Protein AF-A0A1V5WJA7-F1 (afdb_monomer)

Structure (mmCIF, N/CA/C/O backbone):
data_AF-A0A1V5WJA7-F1
#
_entry.id   AF-A0A1V5WJA7-F1
#
loop_
_atom_site.group_PDB
_atom_site.id
_atom_site.type_symbol
_atom_site.label_atom_id
_atom_site.label_alt_id
_atom_site.label_comp_id
_atom_site.label_asym_id
_atom_site.label_entity_id
_atom_site.label_seq_id
_atom_site.pdbx_PDB_ins_code
_atom_site.Cartn_x
_atom_site.Cartn_y
_atom_site.Cartn_z
_atom_site.occupancy
_atom_site.B_iso_or_equiv
_atom_site.auth_seq_id
_atom_site.auth_comp_id
_atom_site.auth_asym_id
_atom_site.auth_atom_id
_atom_site.pdbx_PDB_model_num
ATOM 1 N N . MET A 1 1 ? -12.201 0.712 -18.176 1.00 78.31 1 MET A N 1
ATOM 2 C CA . MET A 1 1 ? -11.752 2.079 -17.841 1.00 78.31 1 MET A CA 1
ATOM 3 C C . MET A 1 1 ? -10.758 1.943 -16.707 1.00 78.31 1 MET A C 1
ATOM 5 O O . MET A 1 1 ? -11.072 1.228 -15.761 1.00 78.31 1 MET A O 1
ATOM 9 N N . ASP A 1 2 ? -9.600 2.578 -16.836 1.00 84.00 2 ASP A N 1
ATOM 10 C CA . ASP A 1 2 ? -8.486 2.518 -15.880 1.00 84.00 2 ASP A CA 1
ATOM 11 C C . ASP A 1 2 ? -7.965 3.930 -15.552 1.00 84.00 2 ASP A C 1
ATOM 13 O O . ASP A 1 2 ? -8.491 4.937 -16.050 1.00 84.00 2 ASP A O 1
ATOM 17 N N . ILE A 1 3 ? -6.937 4.023 -14.703 1.00 86.38 3 ILE A N 1
ATOM 18 C CA . ILE A 1 3 ? -6.390 5.306 -14.235 1.00 86.38 3 ILE A CA 1
ATOM 19 C C . ILE A 1 3 ? -5.855 6.204 -15.365 1.00 86.38 3 ILE A C 1
ATOM 21 O O . ILE A 1 3 ? -5.825 7.427 -15.203 1.00 86.38 3 ILE A O 1
ATOM 25 N N . ARG A 1 4 ? -5.500 5.651 -16.535 1.00 86.81 4 ARG A N 1
ATOM 26 C CA . ARG A 1 4 ? -5.046 6.416 -17.715 1.00 86.81 4 ARG A CA 1
ATOM 27 C C . ARG A 1 4 ? -6.183 7.221 -18.340 1.00 86.81 4 ARG A C 1
ATOM 29 O O . ARG A 1 4 ? -5.943 8.175 -19.077 1.00 86.81 4 ARG A O 1
ATOM 36 N N . ASN A 1 5 ? -7.436 6.857 -18.060 1.00 87.12 5 ASN A N 1
ATOM 37 C CA . ASN A 1 5 ? -8.607 7.580 -18.548 1.00 87.12 5 ASN A CA 1
ATOM 38 C C . ASN A 1 5 ? -8.968 8.805 -17.688 1.00 87.12 5 ASN A C 1
ATOM 40 O O . ASN A 1 5 ? -9.808 9.609 -18.106 1.00 87.12 5 ASN A O 1
ATOM 44 N N . ILE A 1 6 ? -8.344 8.975 -16.518 1.00 88.12 6 ILE A N 1
ATOM 45 C CA . ILE A 1 6 ? -8.603 10.100 -15.616 1.00 88.12 6 ILE A CA 1
ATOM 46 C C . ILE A 1 6 ? -7.879 11.348 -16.125 1.00 88.12 6 ILE A C 1
ATOM 48 O O . ILE A 1 6 ? -6.656 11.437 -16.105 1.00 88.12 6 ILE A O 1
ATOM 52 N N . LYS A 1 7 ? -8.664 12.330 -16.581 1.00 86.81 7 LYS A N 1
ATOM 53 C CA . LYS A 1 7 ? -8.166 13.614 -17.109 1.00 86.81 7 LYS A CA 1
ATOM 54 C C . LYS A 1 7 ? -8.062 14.714 -16.055 1.00 86.81 7 LYS A C 1
ATOM 56 O O . LYS A 1 7 ? -7.588 15.805 -16.362 1.00 86.81 7 LYS A O 1
ATOM 61 N N . GLU A 1 8 ? -8.574 14.462 -14.854 1.00 90.38 8 GLU A N 1
ATOM 62 C CA . GLU A 1 8 ? -8.524 15.429 -13.766 1.00 90.38 8 GLU A CA 1
ATOM 63 C C . GLU A 1 8 ? -7.073 15.666 -13.347 1.00 90.38 8 GLU A C 1
ATOM 65 O O . GLU A 1 8 ? -6.311 14.723 -13.125 1.00 90.38 8 GLU A O 1
ATOM 70 N N . ILE A 1 9 ? -6.690 16.940 -13.275 1.00 88.38 9 ILE A N 1
ATOM 71 C CA . ILE A 1 9 ? -5.341 17.339 -12.889 1.00 88.38 9 ILE A CA 1
ATOM 72 C C . ILE A 1 9 ? -5.193 17.093 -11.392 1.00 88.38 9 ILE A C 1
ATOM 74 O O . ILE A 1 9 ? -5.997 17.586 -10.601 1.00 88.38 9 ILE A O 1
ATOM 78 N N . VAL A 1 10 ? -4.149 16.359 -11.008 1.00 91.00 10 VAL A N 1
ATOM 79 C CA . VAL A 1 10 ? -3.843 16.142 -9.593 1.00 91.00 10 VAL A CA 1
ATOM 80 C C . VAL A 1 10 ? -3.500 17.493 -8.954 1.00 91.00 10 VAL A C 1
ATOM 82 O O . VAL A 1 10 ? -2.598 18.176 -9.451 1.00 91.00 10 VAL A O 1
ATOM 85 N N . PRO A 1 11 ? -4.195 17.911 -7.882 1.00 92.00 11 PRO A N 1
ATOM 86 C CA . PRO A 1 11 ? -3.929 19.196 -7.261 1.00 92.00 11 PRO A CA 1
ATOM 87 C C . PRO A 1 11 ? -2.551 19.184 -6.597 1.00 92.00 11 PRO A C 1
ATOM 89 O O . PRO A 1 11 ? -2.171 18.210 -5.943 1.00 92.00 11 PRO A O 1
ATOM 92 N N . SER A 1 12 ? -1.816 20.284 -6.762 1.00 91.62 12 SER A N 1
ATOM 93 C CA . SER A 1 12 ? -0.569 20.520 -6.035 1.00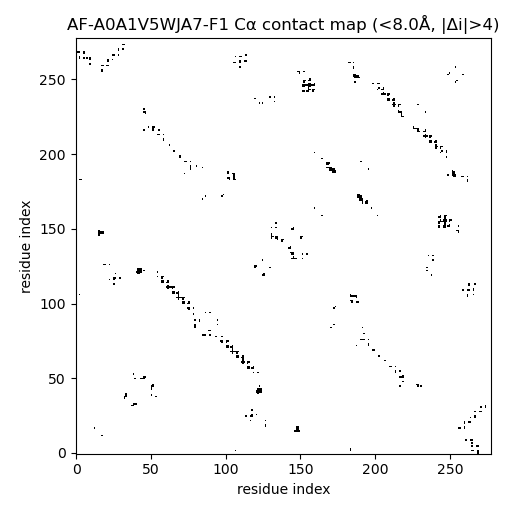 91.62 12 SER A CA 1
ATOM 94 C C . SER A 1 12 ? -0.886 20.760 -4.561 1.00 91.62 12 SER A C 1
ATOM 96 O O . SER A 1 12 ? -1.797 21.527 -4.239 1.00 91.62 12 SER A O 1
ATOM 98 N N . LEU A 1 13 ? -0.151 20.086 -3.680 1.00 93.62 13 LEU A N 1
ATOM 99 C CA . LEU A 1 13 ? -0.307 20.182 -2.234 1.00 93.62 13 LEU A CA 1
ATOM 100 C C . LEU A 1 13 ? 0.945 20.774 -1.590 1.00 93.62 13 LEU A C 1
ATOM 102 O O . LEU A 1 13 ? 2.032 20.759 -2.168 1.00 93.62 13 LEU A O 1
ATOM 106 N N . GLU A 1 14 ? 0.783 21.279 -0.371 1.00 93.38 14 GLU A N 1
ATOM 107 C CA . GLU A 1 14 ? 1.917 21.648 0.469 1.00 93.38 14 GLU A CA 1
ATOM 108 C C . GLU A 1 14 ? 2.722 20.392 0.833 1.00 93.38 14 GLU A C 1
ATOM 110 O O . GLU A 1 14 ? 2.155 19.357 1.202 1.00 93.38 14 GLU A O 1
ATOM 115 N N . VAL A 1 15 ? 4.050 20.479 0.725 1.00 89.62 15 VAL A N 1
ATOM 116 C CA . VAL A 1 15 ? 4.955 19.377 1.078 1.00 89.62 15 VAL A CA 1
ATOM 117 C C . VAL A 1 15 ? 4.692 18.938 2.519 1.00 89.62 15 VAL A C 1
ATOM 119 O O . VAL A 1 15 ? 4.535 19.767 3.412 1.00 89.62 15 VAL A O 1
ATOM 122 N N . GLY A 1 16 ? 4.610 17.626 2.725 1.00 92.25 16 GLY A N 1
ATOM 123 C CA . GLY A 1 16 ? 4.340 17.023 4.028 1.00 92.25 16 GLY A CA 1
ATOM 124 C C . GLY A 1 16 ? 2.864 16.783 4.352 1.00 92.25 16 GLY A C 1
ATOM 125 O O . GLY A 1 16 ? 2.568 16.112 5.337 1.00 92.25 16 GLY A O 1
ATOM 126 N N . THR A 1 17 ? 1.932 17.239 3.504 1.00 96.69 17 THR A N 1
ATOM 127 C CA . THR A 1 17 ? 0.475 17.081 3.729 1.00 96.69 17 THR A CA 1
ATOM 128 C C . THR A 1 17 ? -0.169 15.915 2.965 1.00 96.69 17 THR A C 1
ATOM 130 O O . THR A 1 17 ? -1.385 15.711 3.024 1.00 96.69 17 THR A O 1
ATOM 133 N N . TYR A 1 18 ? 0.634 15.116 2.251 1.00 97.88 18 TYR A N 1
ATOM 134 C CA . TYR A 1 18 ? 0.141 14.042 1.384 1.00 97.88 18 TYR A CA 1
ATOM 135 C C . TYR A 1 18 ? -0.673 12.979 2.132 1.00 97.88 18 TYR A C 1
ATOM 137 O O . TYR A 1 18 ? -1.733 12.585 1.649 1.00 97.88 18 TYR A O 1
ATOM 145 N N . LEU A 1 19 ? -0.241 12.547 3.325 1.00 98.06 19 LEU A N 1
ATOM 146 C CA . LEU A 1 19 ? -0.963 11.519 4.086 1.00 98.06 19 LEU A CA 1
ATOM 147 C C . LEU A 1 19 ? -2.364 12.001 4.492 1.00 98.06 19 LEU A C 1
ATOM 149 O O . LEU A 1 19 ? -3.345 11.285 4.310 1.00 98.06 19 LEU A O 1
ATOM 153 N N . GLN A 1 20 ? -2.477 13.235 4.984 1.00 97.44 20 GLN A N 1
ATOM 154 C CA . GLN A 1 20 ? -3.745 13.851 5.381 1.00 97.44 20 GLN A CA 1
ATOM 155 C C . GLN A 1 20 ? -4.691 14.019 4.184 1.00 97.44 20 GLN A C 1
ATOM 157 O O . GLN A 1 20 ? -5.903 13.807 4.302 1.00 97.44 20 GLN A O 1
ATOM 162 N N . ALA A 1 21 ? -4.147 14.351 3.010 1.00 97.75 21 ALA A N 1
ATOM 163 C CA . ALA A 1 21 ? -4.925 14.405 1.780 1.00 97.75 21 ALA A CA 1
ATOM 164 C C . ALA A 1 21 ? -5.439 13.015 1.367 1.00 97.75 21 ALA A C 1
ATOM 166 O O . ALA A 1 21 ? -6.609 12.882 1.012 1.00 97.75 21 ALA A O 1
ATOM 167 N N . MET A 1 22 ? -4.620 11.963 1.481 1.00 98.19 22 MET A N 1
ATOM 168 C CA . MET A 1 22 ? -5.052 10.581 1.217 1.00 98.19 22 MET A CA 1
ATOM 169 C C . MET A 1 22 ? -6.146 10.117 2.194 1.00 98.19 22 MET A C 1
ATOM 171 O O . MET A 1 22 ? -7.132 9.503 1.779 1.00 98.19 22 MET A O 1
ATOM 175 N N . TYR A 1 23 ? -6.042 10.477 3.475 1.00 97.75 23 TYR A N 1
ATOM 176 C CA . TYR A 1 23 ? -7.109 10.262 4.460 1.00 97.75 23 TYR A CA 1
ATOM 177 C C . TYR A 1 23 ? -8.417 10.960 4.057 1.00 97.75 23 TYR A C 1
ATOM 179 O O . TYR A 1 23 ? -9.488 10.365 4.129 1.00 97.75 23 TYR A O 1
ATOM 187 N N . SER A 1 24 ? -8.339 12.200 3.575 1.00 96.50 24 SER A N 1
ATOM 188 C CA . SER A 1 24 ? -9.527 12.948 3.141 1.00 96.50 24 SER A CA 1
ATOM 189 C C . SER A 1 24 ? -10.178 12.328 1.896 1.00 96.50 24 SER A C 1
ATOM 191 O O . SER A 1 24 ? -11.397 12.190 1.836 1.00 96.50 24 SER A O 1
ATOM 193 N N . LEU A 1 25 ? -9.371 11.905 0.918 1.00 96.62 25 LEU A N 1
ATOM 194 C CA . LEU A 1 25 ? -9.851 11.250 -0.306 1.00 96.62 25 LEU A CA 1
ATOM 195 C C . LEU A 1 25 ? -10.485 9.880 -0.028 1.00 96.62 25 LEU A C 1
ATOM 197 O O . LEU A 1 25 ? -11.495 9.531 -0.633 1.00 96.62 25 LEU A O 1
ATOM 201 N N . SER A 1 26 ? -9.908 9.103 0.891 1.00 96.00 26 SER A N 1
ATOM 202 C CA . SER A 1 26 ? -10.461 7.796 1.267 1.00 96.00 26 SER A CA 1
ATOM 203 C C . SER A 1 26 ? -11.802 7.908 1.993 1.00 96.00 26 SER A C 1
ATOM 205 O O . SER A 1 26 ? -12.647 7.038 1.807 1.00 96.00 26 SER A O 1
ATOM 207 N N . LEU A 1 27 ? -12.047 8.981 2.754 1.00 94.69 27 LEU A N 1
ATOM 208 C CA . LEU A 1 27 ? -13.372 9.241 3.330 1.00 94.69 27 LEU A CA 1
ATOM 209 C C . LEU A 1 27 ? -14.433 9.484 2.249 1.00 94.69 27 LEU A C 1
ATOM 211 O O . LEU A 1 27 ? -15.507 8.891 2.318 1.00 94.69 27 LEU A O 1
ATOM 215 N N . GLU A 1 28 ? -14.115 10.276 1.216 1.00 93.00 28 GLU A N 1
ATOM 216 C CA . GLU A 1 28 ? -15.018 10.518 0.074 1.00 93.00 28 GLU A CA 1
ATOM 217 C C . GLU A 1 28 ? -15.433 9.195 -0.597 1.00 93.00 28 GLU A C 1
ATOM 219 O O . GLU A 1 28 ? -16.604 8.980 -0.913 1.00 93.00 28 GLU A O 1
ATOM 224 N N . GLN A 1 29 ? -14.475 8.282 -0.774 1.00 91.94 29 GLN A N 1
ATOM 225 C CA . GLN A 1 29 ? -14.713 6.955 -1.339 1.00 91.94 29 GLN A CA 1
ATOM 226 C C . GLN A 1 29 ? -15.542 6.060 -0.414 1.00 91.94 29 GLN A C 1
ATOM 228 O O . GLN A 1 29 ? -16.483 5.401 -0.874 1.00 91.94 29 GLN A O 1
ATOM 233 N N . LEU A 1 30 ? -15.177 6.019 0.871 1.00 94.12 30 LEU A N 1
ATOM 234 C CA . LEU A 1 30 ? -15.832 5.197 1.878 1.00 94.12 30 LEU A CA 1
ATOM 235 C C . LEU A 1 30 ? -17.306 5.579 1.997 1.00 94.12 30 LEU A C 1
ATOM 237 O O . LEU A 1 30 ? -18.153 4.693 1.959 1.00 94.12 30 LEU A O 1
ATOM 241 N N . ASP A 1 31 ? -17.635 6.869 2.049 1.00 92.31 31 ASP A N 1
ATOM 242 C CA . ASP A 1 31 ? -19.022 7.339 2.136 1.00 92.31 31 ASP A CA 1
ATOM 243 C C . ASP A 1 31 ? -19.903 6.815 0.991 1.00 92.31 31 ASP A C 1
ATOM 245 O O . ASP A 1 31 ? -21.057 6.436 1.217 1.00 92.31 31 ASP A O 1
ATOM 249 N N . GLY A 1 32 ? -19.350 6.713 -0.221 1.00 89.44 32 GLY A N 1
ATOM 250 C CA . GLY A 1 32 ? -20.027 6.085 -1.354 1.00 89.44 32 GLY A CA 1
ATOM 251 C C . GLY A 1 32 ? -20.249 4.583 -1.153 1.00 89.44 32 GLY A C 1
ATOM 252 O O . GLY A 1 32 ? -21.381 4.097 -1.254 1.00 89.44 32 GLY A O 1
ATOM 253 N N . TYR A 1 33 ? -19.196 3.837 -0.805 1.00 89.12 33 TYR A N 1
ATOM 254 C CA . TYR A 1 33 ? -19.296 2.386 -0.601 1.00 89.12 33 TYR A CA 1
ATOM 255 C C . TYR A 1 33 ? -20.146 1.996 0.605 1.00 89.12 33 TYR A C 1
ATOM 257 O O . TYR A 1 33 ? -20.814 0.965 0.563 1.00 89.12 33 TYR A O 1
ATOM 265 N N . ARG A 1 34 ? -20.214 2.826 1.650 1.00 92.56 34 ARG A N 1
ATOM 266 C CA . ARG A 1 34 ? -21.085 2.581 2.807 1.00 92.56 34 ARG A CA 1
ATOM 267 C C . ARG A 1 34 ? -22.543 2.395 2.398 1.00 92.56 34 ARG A C 1
ATOM 269 O O . ARG A 1 34 ? -23.210 1.517 2.940 1.00 92.56 34 ARG A O 1
ATOM 276 N N . GLN A 1 35 ? -23.018 3.155 1.412 1.00 88.06 35 GLN A N 1
ATOM 277 C CA . GLN A 1 35 ? -24.381 3.022 0.890 1.00 88.06 35 GLN A CA 1
ATOM 278 C C . GLN A 1 35 ? -24.554 1.777 0.010 1.00 88.06 35 GLN A C 1
ATOM 280 O O . GLN A 1 35 ? -25.579 1.100 0.094 1.00 88.06 35 GLN A O 1
ATOM 285 N N . ILE A 1 36 ? -23.552 1.463 -0.816 1.00 88.50 36 ILE A N 1
ATOM 286 C CA . ILE A 1 36 ? -23.593 0.358 -1.787 1.00 88.50 36 ILE A CA 1
ATOM 287 C C . ILE A 1 36 ? -23.481 -1.001 -1.080 1.00 88.50 36 ILE A C 1
ATOM 289 O O . ILE A 1 36 ? -24.311 -1.887 -1.281 1.00 88.50 36 ILE A O 1
ATOM 293 N N . GLU A 1 37 ? -22.480 -1.151 -0.216 1.00 90.44 37 GLU A N 1
ATOM 294 C CA . GLU A 1 37 ? -22.137 -2.399 0.476 1.00 90.44 37 GLU A CA 1
ATOM 295 C C . GLU A 1 37 ? -22.803 -2.529 1.857 1.00 90.44 37 GLU A C 1
ATOM 297 O O . GLU A 1 37 ? -22.694 -3.572 2.499 1.00 90.44 37 GLU A O 1
ATOM 302 N N . LYS A 1 38 ? -23.533 -1.497 2.312 1.00 91.88 38 LYS A N 1
ATOM 303 C CA . LYS A 1 38 ? -24.188 -1.434 3.636 1.00 91.88 38 LYS A CA 1
ATOM 304 C C . LYS A 1 38 ? -23.195 -1.579 4.795 1.00 91.88 38 LYS A C 1
ATOM 306 O O . LYS A 1 38 ? -23.446 -2.302 5.761 1.00 91.88 38 LYS A O 1
ATOM 311 N N . LEU A 1 39 ? -22.063 -0.890 4.684 1.00 94.69 39 LEU A N 1
ATOM 312 C CA . LEU A 1 39 ? -21.006 -0.897 5.696 1.00 94.69 39 LEU A CA 1
ATOM 313 C C . LEU A 1 39 ? -21.415 -0.073 6.937 1.00 94.69 39 LEU A C 1
ATOM 315 O O . LEU A 1 39 ? -22.195 0.880 6.812 1.00 94.69 39 LEU A O 1
ATOM 319 N N . PRO A 1 40 ? -20.891 -0.401 8.134 1.00 94.44 40 PRO A N 1
ATOM 320 C CA . PRO A 1 40 ? -21.196 0.334 9.363 1.00 94.44 40 PRO A CA 1
ATOM 321 C C . PRO A 1 40 ? -20.690 1.787 9.328 1.00 94.44 40 PRO A C 1
ATOM 323 O O . PRO A 1 40 ? -19.915 2.182 8.455 1.00 94.44 40 PRO A O 1
ATOM 326 N N . ASP A 1 41 ? -21.144 2.598 10.288 1.00 94.19 41 ASP A N 1
ATOM 327 C CA . ASP A 1 41 ? -20.501 3.880 10.602 1.00 94.19 41 ASP A CA 1
ATOM 328 C C . ASP A 1 41 ? -19.074 3.654 11.124 1.00 94.19 41 ASP A C 1
ATOM 330 O O . ASP A 1 41 ? -18.793 2.651 11.783 1.00 94.19 41 ASP A O 1
ATOM 334 N N . TYR A 1 42 ? -18.182 4.598 10.821 1.00 93.94 42 TYR A N 1
ATOM 335 C CA . TYR A 1 42 ? -16.821 4.640 11.349 1.00 93.94 42 TYR A CA 1
ATOM 336 C C . TYR A 1 42 ? -16.706 5.717 12.450 1.00 93.94 42 TYR A C 1
ATOM 338 O O . TYR A 1 42 ? -17.391 6.741 12.372 1.00 93.94 42 TYR A O 1
ATOM 346 N N . PRO A 1 43 ? -15.841 5.526 13.462 1.00 96.44 43 PRO A N 1
ATOM 347 C CA . PRO A 1 43 ? -15.106 4.295 13.751 1.00 96.44 43 PRO A CA 1
ATOM 348 C C . PRO A 1 43 ? -16.030 3.186 14.279 1.00 96.44 43 PRO A C 1
ATOM 350 O O . PRO A 1 43 ? -17.107 3.454 14.814 1.00 96.44 43 PRO A O 1
ATOM 353 N N . VAL A 1 44 ? -15.613 1.927 14.136 1.00 95.75 44 VAL A N 1
ATOM 354 C CA . VAL A 1 44 ? -16.415 0.781 14.586 1.00 95.75 44 VAL A CA 1
ATOM 355 C C . VAL A 1 44 ? -16.059 0.376 16.013 1.00 95.75 44 VAL A C 1
ATOM 357 O O . VAL A 1 44 ? -14.902 0.424 16.417 1.00 95.75 44 VAL A O 1
ATOM 360 N N . ASP A 1 45 ? -17.036 -0.139 16.764 1.00 94.12 45 ASP A N 1
ATOM 361 C CA . ASP A 1 45 ? -16.730 -0.887 17.988 1.00 94.12 45 ASP A CA 1
ATOM 362 C C . ASP A 1 45 ? -16.037 -2.204 17.615 1.00 94.12 45 ASP A C 1
ATOM 364 O O . ASP A 1 45 ? -16.669 -3.122 17.077 1.00 94.12 45 ASP A O 1
ATOM 368 N N . ILE A 1 46 ? -14.742 -2.303 17.920 1.00 92.69 46 ILE A N 1
ATOM 369 C CA . ILE A 1 46 ? -13.915 -3.473 17.619 1.00 92.69 46 ILE A CA 1
ATOM 370 C C . ILE A 1 46 ? -14.332 -4.722 18.404 1.00 92.69 46 ILE A C 1
ATOM 372 O O . ILE A 1 46 ? -13.961 -5.833 18.030 1.00 92.69 46 ILE A O 1
ATOM 376 N N . ASN A 1 47 ? -15.096 -4.596 19.491 1.00 90.88 47 ASN A N 1
ATOM 377 C CA . ASN A 1 47 ? -15.589 -5.747 20.254 1.00 90.88 47 ASN A CA 1
ATOM 378 C C . ASN A 1 47 ? -16.883 -6.325 19.670 1.00 90.88 47 ASN A C 1
ATOM 380 O O . ASN A 1 47 ? -17.241 -7.466 19.975 1.00 90.88 47 ASN A O 1
ATOM 384 N N . ASN A 1 48 ? -17.547 -5.598 18.770 1.00 91.50 48 ASN A N 1
ATOM 385 C CA . ASN A 1 48 ? -18.704 -6.104 18.052 1.00 91.50 48 ASN A CA 1
ATOM 386 C C . ASN A 1 48 ? -18.292 -7.169 17.021 1.00 91.50 48 ASN A C 1
ATOM 388 O O . ASN A 1 48 ? -17.461 -6.944 16.142 1.00 91.50 48 ASN A O 1
ATOM 392 N N . HIS A 1 49 ? -18.923 -8.341 17.095 1.00 90.19 49 HIS A N 1
ATOM 393 C CA . HIS A 1 49 ? -18.598 -9.474 16.230 1.00 90.19 49 HIS A CA 1
ATOM 394 C C . HIS A 1 49 ? -18.778 -9.178 14.732 1.00 90.19 49 HIS A C 1
ATOM 396 O O . HIS A 1 49 ? -17.937 -9.591 13.938 1.00 90.19 49 HIS A O 1
ATOM 402 N N . GLN A 1 50 ? -19.851 -8.483 14.343 1.00 91.38 50 GLN A N 1
ATOM 403 C CA . GLN A 1 50 ? -20.129 -8.151 12.940 1.00 91.38 50 GLN A CA 1
ATOM 404 C C . GLN A 1 50 ? -19.097 -7.158 12.404 1.00 91.38 50 GLN A C 1
ATOM 406 O O . GLN A 1 50 ? -18.557 -7.369 11.322 1.00 91.38 50 GLN A O 1
ATOM 411 N N . ASN A 1 51 ? -18.733 -6.150 13.200 1.00 94.50 51 ASN A N 1
ATOM 412 C CA . ASN A 1 51 ? -17.681 -5.201 12.832 1.00 94.50 51 ASN A CA 1
ATOM 413 C C . ASN A 1 51 ? -16.333 -5.902 12.636 1.00 94.50 51 ASN A C 1
ATOM 415 O O . ASN A 1 51 ? -15.620 -5.619 11.681 1.00 94.50 51 ASN A O 1
ATOM 419 N N . GLN A 1 52 ? -15.995 -6.881 13.481 1.00 94.94 52 GLN A N 1
ATOM 420 C CA . GLN A 1 52 ? -14.776 -7.665 13.280 1.00 94.94 52 GLN A CA 1
ATOM 421 C C . GLN A 1 52 ? -14.807 -8.505 11.996 1.00 94.94 52 GLN A C 1
ATOM 423 O O . GLN A 1 52 ? -13.752 -8.738 11.415 1.00 94.94 52 GLN A O 1
ATOM 428 N N . VAL A 1 53 ? -15.975 -8.988 11.552 1.00 94.44 53 VAL A N 1
ATOM 429 C CA . VAL A 1 53 ? -16.097 -9.665 10.248 1.00 94.44 53 VAL A CA 1
ATOM 430 C C . VAL A 1 53 ? -15.769 -8.687 9.121 1.00 94.44 53 VAL A C 1
ATOM 432 O O . VAL A 1 53 ? -14.950 -9.026 8.275 1.00 94.44 53 VAL A O 1
ATOM 435 N N . VAL A 1 54 ? -16.310 -7.465 9.172 1.00 96.25 54 VAL A N 1
ATOM 436 C CA . VAL A 1 54 ? -15.993 -6.394 8.210 1.00 96.25 54 VAL A CA 1
ATOM 437 C C . VAL A 1 54 ? -14.497 -6.060 8.227 1.00 96.25 54 VAL A C 1
ATOM 439 O O . VAL A 1 54 ? -13.858 -6.052 7.185 1.00 96.25 54 VAL A O 1
ATOM 442 N N . LEU A 1 55 ? -13.886 -5.878 9.401 1.00 97.56 55 LEU A N 1
ATOM 443 C CA . LEU A 1 55 ? -12.445 -5.610 9.506 1.00 97.56 55 LEU A CA 1
ATOM 444 C C . LEU A 1 55 ? -11.592 -6.748 8.916 1.00 97.56 55 LEU A C 1
ATOM 446 O O . LEU A 1 55 ? -10.595 -6.495 8.246 1.00 97.56 55 LEU A O 1
ATOM 450 N N . LYS A 1 56 ? -11.971 -8.014 9.140 1.00 97.19 56 LYS A N 1
ATOM 451 C CA . LYS A 1 56 ? -11.268 -9.164 8.544 1.00 97.19 56 LYS A CA 1
ATOM 452 C C . LYS A 1 56 ? -11.419 -9.227 7.030 1.00 97.19 56 LYS A C 1
ATOM 454 O O . LYS A 1 56 ? -10.492 -9.708 6.385 1.00 97.19 56 LYS A O 1
ATOM 459 N N . ASP A 1 57 ? -12.573 -8.816 6.517 1.00 97.31 57 ASP A N 1
ATOM 460 C CA . ASP A 1 57 ? -12.857 -8.734 5.088 1.00 97.31 57 ASP A CA 1
ATOM 461 C C . ASP A 1 57 ? -11.968 -7.677 4.430 1.00 97.31 57 ASP A C 1
ATOM 463 O O . ASP A 1 57 ? -11.205 -8.004 3.533 1.00 97.31 57 ASP A O 1
ATOM 467 N N . PHE A 1 58 ? -11.923 -6.456 4.967 1.00 98.12 58 PHE A N 1
ATOM 468 C CA . PHE A 1 58 ? -11.039 -5.411 4.442 1.00 98.12 58 PHE A CA 1
ATOM 469 C C . PHE A 1 58 ? -9.549 -5.770 4.540 1.00 98.12 58 PHE A C 1
ATOM 471 O O . PHE A 1 58 ? -8.800 -5.473 3.616 1.00 98.12 58 PHE A O 1
ATOM 478 N N . ILE A 1 59 ? -9.105 -6.457 5.603 1.00 98.62 59 ILE A N 1
ATOM 479 C CA . ILE A 1 59 ? -7.734 -6.999 5.651 1.00 98.62 59 ILE A CA 1
ATOM 480 C C . ILE A 1 59 ? -7.502 -8.001 4.511 1.00 98.62 59 ILE A C 1
ATOM 482 O O . ILE A 1 59 ? -6.427 -8.001 3.920 1.00 98.62 59 ILE A O 1
ATOM 486 N N . ALA A 1 60 ? -8.481 -8.858 4.209 1.00 98.50 60 ALA A N 1
ATOM 487 C CA . ALA A 1 60 ? -8.372 -9.807 3.106 1.00 98.50 60 ALA A CA 1
ATOM 488 C C . ALA A 1 60 ? -8.314 -9.092 1.750 1.00 98.50 60 ALA A C 1
ATOM 490 O O . ALA A 1 60 ? -7.446 -9.445 0.963 1.00 98.50 60 ALA A O 1
ATOM 491 N N . ARG A 1 61 ? -9.129 -8.049 1.537 1.00 98.44 61 ARG A N 1
ATOM 492 C CA . ARG A 1 61 ? -9.081 -7.216 0.325 1.00 98.44 61 ARG A CA 1
ATOM 493 C C . ARG A 1 61 ? -7.707 -6.572 0.140 1.00 98.44 61 ARG A C 1
ATOM 495 O O . ARG A 1 61 ? -7.122 -6.710 -0.916 1.00 98.44 61 ARG A O 1
ATOM 502 N N . VAL A 1 62 ? -7.120 -5.971 1.185 1.00 98.81 62 VAL A N 1
ATOM 503 C CA . VAL A 1 62 ? -5.739 -5.442 1.098 1.00 98.81 62 VAL A CA 1
ATOM 504 C C . VAL A 1 62 ? -4.754 -6.528 0.650 1.00 98.81 62 VAL A C 1
ATOM 506 O O . VAL A 1 62 ? -3.911 -6.274 -0.198 1.00 98.81 62 VAL A O 1
ATOM 509 N N . ILE A 1 63 ? -4.840 -7.735 1.219 1.00 98.75 63 ILE A N 1
ATOM 510 C CA . ILE A 1 63 ? -3.949 -8.845 0.849 1.00 98.75 63 ILE A CA 1
ATOM 511 C C . ILE A 1 63 ? -4.178 -9.276 -0.606 1.00 98.75 63 ILE A C 1
ATOM 513 O O . ILE A 1 63 ? -3.201 -9.532 -1.296 1.00 98.75 63 ILE A O 1
ATOM 517 N N . GLU A 1 64 ? -5.430 -9.360 -1.050 1.00 98.75 64 GLU A N 1
ATOM 518 C CA . GLU A 1 64 ? -5.816 -9.724 -2.418 1.00 98.75 64 GLU A CA 1
ATOM 519 C C . GLU A 1 64 ? -5.198 -8.762 -3.439 1.00 98.75 64 GLU A C 1
ATOM 521 O O . GLU A 1 64 ? -4.389 -9.201 -4.251 1.00 98.75 64 GLU A O 1
ATOM 526 N N . GLU A 1 65 ? -5.420 -7.456 -3.284 1.00 98.62 65 GLU A N 1
ATOM 527 C CA . GLU A 1 65 ? -4.855 -6.418 -4.164 1.00 98.62 65 GLU A CA 1
ATOM 528 C C . GLU A 1 65 ? -3.313 -6.443 -4.195 1.00 98.62 65 GLU A C 1
ATOM 530 O O . GLU A 1 65 ? -2.675 -6.313 -5.241 1.00 98.62 65 GLU A O 1
ATOM 535 N N . LEU A 1 66 ? -2.670 -6.669 -3.041 1.00 98.62 66 LEU A N 1
ATOM 536 C CA . LEU A 1 66 ? -1.211 -6.809 -2.984 1.00 98.62 66 LEU A CA 1
ATOM 537 C C . LEU A 1 66 ? -0.709 -8.025 -3.780 1.00 98.62 66 LEU A C 1
ATOM 539 O O . LEU A 1 66 ? 0.374 -7.963 -4.366 1.00 98.62 66 LEU A O 1
ATOM 543 N N . MET A 1 67 ? -1.460 -9.131 -3.786 1.00 98.44 67 MET A N 1
ATOM 544 C CA . MET A 1 67 ? -1.103 -10.322 -4.560 1.00 98.44 67 MET A CA 1
ATOM 545 C C . MET A 1 67 ? -1.391 -10.136 -6.050 1.00 98.44 67 MET A C 1
ATOM 547 O O . MET A 1 67 ? -0.557 -10.540 -6.852 1.00 98.44 67 MET A O 1
ATOM 551 N N . GLU A 1 68 ? -2.481 -9.470 -6.435 1.00 98.56 68 GLU A N 1
ATOM 552 C CA . GLU A 1 68 ? -2.759 -9.130 -7.841 1.00 98.56 68 GLU A CA 1
ATOM 553 C C . GLU A 1 68 ? -1.666 -8.217 -8.432 1.00 98.56 68 GLU A C 1
ATOM 555 O O . GLU A 1 68 ? -1.206 -8.407 -9.567 1.00 98.56 68 GLU A O 1
ATOM 560 N N . GLY A 1 69 ? -1.145 -7.286 -7.625 1.00 98.19 69 GLY A N 1
ATOM 561 C CA . GLY A 1 69 ? 0.020 -6.481 -7.989 1.00 98.19 69 GLY A CA 1
ATOM 562 C C . GLY A 1 69 ? 1.283 -7.320 -8.232 1.00 98.19 69 GLY A C 1
ATOM 563 O O . GLY A 1 69 ? 1.970 -7.124 -9.236 1.00 98.19 69 GLY A O 1
ATOM 564 N N . TYR A 1 70 ? 1.554 -8.296 -7.360 1.00 98.38 70 TYR A N 1
ATOM 565 C CA . TYR A 1 70 ? 2.681 -9.230 -7.502 1.00 98.38 70 TYR A CA 1
ATOM 566 C C . TYR A 1 70 ? 2.526 -10.185 -8.699 1.00 98.38 70 TYR A C 1
ATOM 568 O O . TYR A 1 70 ? 3.490 -10.517 -9.392 1.00 98.38 70 TYR A O 1
ATOM 576 N N . GLU A 1 71 ? 1.309 -10.643 -8.984 1.00 98.50 71 GLU A N 1
ATOM 577 C CA . GLU A 1 71 ? 1.024 -11.447 -10.175 1.00 98.50 71 GLU A CA 1
ATOM 578 C C . GLU A 1 71 ? 1.272 -10.635 -11.452 1.00 98.50 71 GLU A C 1
ATOM 580 O O . GLU A 1 71 ? 1.843 -11.144 -12.418 1.00 98.50 71 GLU A O 1
ATOM 585 N N . SER A 1 72 ? 0.953 -9.340 -11.430 1.00 98.19 72 SER A N 1
ATOM 586 C CA . SER A 1 72 ? 1.234 -8.433 -12.543 1.00 98.19 72 SER A CA 1
ATOM 587 C C . SER A 1 72 ? 2.739 -8.284 -12.804 1.00 98.19 72 SER A C 1
ATOM 589 O O . SER A 1 72 ? 3.180 -8.389 -13.951 1.00 98.19 72 SER A O 1
ATOM 591 N N . THR A 1 73 ? 3.565 -8.114 -11.766 1.00 97.94 73 THR A N 1
ATOM 592 C CA . THR A 1 73 ? 5.033 -8.088 -11.923 1.00 97.94 73 THR A CA 1
ATOM 593 C C . THR A 1 73 ? 5.596 -9.458 -12.326 1.00 97.94 73 THR A C 1
ATOM 595 O O . THR A 1 73 ? 6.558 -9.518 -13.098 1.00 97.94 73 THR A O 1
ATOM 598 N N . SER A 1 74 ? 4.952 -10.559 -11.921 1.00 98.19 74 SER A N 1
ATOM 599 C CA . SER A 1 74 ? 5.300 -11.919 -12.365 1.00 98.19 74 SER A CA 1
ATOM 600 C C . SER A 1 74 ? 5.150 -12.087 -13.882 1.00 98.19 74 SER A C 1
ATOM 602 O O . SER A 1 74 ? 5.984 -12.735 -14.518 1.00 98.19 74 SER A O 1
ATOM 604 N N . GLU A 1 75 ? 4.111 -11.506 -14.492 1.00 98.31 75 GLU A N 1
ATOM 605 C CA . GLU A 1 75 ? 3.939 -11.537 -15.953 1.00 98.31 75 GLU A CA 1
ATOM 606 C C . GLU A 1 75 ? 5.038 -10.748 -16.679 1.00 98.31 75 GLU A C 1
ATOM 608 O O . GLU A 1 75 ? 5.589 -11.231 -17.672 1.00 98.31 75 GLU A O 1
ATOM 613 N N . VAL A 1 76 ? 5.452 -9.594 -16.140 1.00 97.19 76 VAL A N 1
ATOM 614 C CA . VAL A 1 76 ? 6.603 -8.838 -16.670 1.00 97.19 76 VAL A CA 1
ATOM 615 C C . VAL A 1 76 ? 7.871 -9.693 -16.641 1.00 97.19 76 VAL A C 1
ATOM 617 O O . VAL A 1 76 ? 8.577 -9.795 -17.645 1.00 97.19 76 VAL A O 1
ATOM 620 N N . VAL A 1 77 ? 8.142 -10.363 -15.516 1.00 96.62 77 VAL A N 1
ATOM 621 C CA . VAL A 1 77 ? 9.304 -11.252 -15.357 1.00 96.62 77 VAL A CA 1
ATOM 622 C C . VAL A 1 77 ? 9.285 -12.373 -16.395 1.00 96.62 77 VAL A C 1
ATOM 624 O O . VAL A 1 77 ? 10.313 -12.631 -17.020 1.00 96.62 77 VAL A O 1
ATOM 627 N N . LYS A 1 78 ? 8.133 -13.013 -16.639 1.00 97.00 78 LYS A N 1
ATOM 628 C CA . LYS A 1 78 ? 8.002 -14.081 -17.648 1.00 97.00 78 LYS A CA 1
ATOM 629 C C . LYS A 1 78 ? 8.367 -13.596 -19.052 1.00 97.00 78 LYS A C 1
ATOM 631 O O . LYS A 1 78 ? 9.097 -14.294 -19.761 1.00 97.00 78 LYS A O 1
ATOM 636 N N . ILE A 1 79 ? 7.891 -12.411 -19.440 1.00 97.06 79 ILE A N 1
ATOM 637 C CA . ILE A 1 79 ? 8.181 -11.811 -20.750 1.00 97.06 79 ILE A CA 1
ATOM 638 C C . ILE A 1 79 ? 9.673 -11.469 -20.858 1.00 97.06 79 ILE A C 1
ATOM 640 O O . ILE A 1 79 ? 10.340 -11.897 -21.801 1.00 97.06 79 ILE A O 1
ATOM 644 N N . CYS A 1 80 ? 10.227 -10.754 -19.876 1.00 95.12 80 CYS A N 1
ATOM 645 C CA . CYS A 1 80 ? 11.619 -10.301 -19.901 1.00 95.12 80 CYS A CA 1
ATOM 646 C C . CYS A 1 80 ? 12.624 -11.461 -19.805 1.00 95.12 80 CYS A C 1
ATOM 648 O O . CYS A 1 80 ? 13.658 -11.449 -20.478 1.00 95.12 80 CYS A O 1
ATOM 650 N N . HIS A 1 81 ? 12.317 -12.500 -19.022 1.00 94.00 81 HIS A N 1
ATOM 651 C CA . HIS A 1 81 ? 13.178 -13.673 -18.859 1.00 94.00 81 HIS A CA 1
ATOM 652 C C . HIS A 1 81 ? 13.376 -14.437 -20.181 1.00 94.00 81 HIS A C 1
ATOM 654 O O . HIS A 1 81 ? 14.479 -14.912 -20.454 1.00 94.00 81 HIS A O 1
ATOM 660 N N . LYS A 1 82 ? 12.357 -14.494 -21.056 1.00 94.88 82 LYS A N 1
ATOM 661 C CA . LYS A 1 82 ? 12.462 -15.097 -22.404 1.00 94.88 82 LYS A CA 1
ATOM 662 C C . LYS A 1 82 ? 13.609 -14.502 -23.230 1.00 94.88 82 LYS A C 1
ATOM 664 O O . LYS A 1 82 ? 14.223 -15.214 -24.024 1.00 94.88 82 LYS A O 1
ATOM 669 N N . TRP A 1 83 ? 13.901 -13.222 -23.022 1.00 94.12 83 TRP A N 1
ATOM 670 C CA . TRP A 1 83 ? 14.910 -12.457 -23.751 1.00 94.12 83 TRP A CA 1
ATOM 671 C C . TRP A 1 83 ? 16.159 -12.156 -22.910 1.00 94.12 83 TRP A C 1
ATOM 673 O O . TRP A 1 83 ? 16.970 -11.308 -23.278 1.00 94.12 83 TRP A O 1
ATOM 683 N N . GLY A 1 84 ? 16.329 -12.843 -21.773 1.00 93.19 84 GLY A N 1
ATOM 684 C CA . GLY A 1 84 ? 17.474 -12.646 -20.884 1.00 93.19 84 GLY A CA 1
ATOM 685 C C . GLY A 1 84 ? 17.576 -11.219 -20.341 1.00 93.19 84 GLY A C 1
ATOM 686 O O . GLY A 1 84 ? 18.687 -10.721 -20.182 1.00 93.19 84 GLY A O 1
ATOM 687 N N . TRP A 1 85 ? 16.433 -10.567 -20.094 1.00 92.81 85 TRP A N 1
ATOM 688 C CA . TRP A 1 85 ? 16.326 -9.179 -19.621 1.00 92.81 85 TRP A CA 1
ATOM 689 C C . TRP A 1 85 ? 16.818 -8.104 -20.606 1.00 92.81 85 TRP A C 1
ATOM 691 O O . TRP A 1 85 ? 16.974 -6.945 -20.225 1.00 92.81 85 TRP A O 1
ATOM 701 N N . ASN A 1 86 ? 17.024 -8.452 -21.880 1.00 91.31 86 ASN A N 1
ATOM 702 C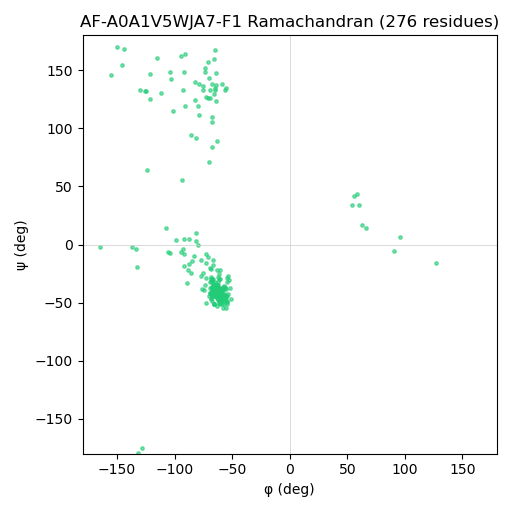 CA . ASN A 1 86 ? 17.314 -7.477 -22.926 1.00 91.31 86 ASN A CA 1
ATOM 703 C C . ASN A 1 86 ? 16.010 -6.894 -23.500 1.00 91.31 86 ASN A C 1
ATOM 705 O O . ASN A 1 86 ? 15.411 -7.478 -24.404 1.00 91.31 86 ASN A O 1
ATOM 709 N N . ILE A 1 87 ? 15.579 -5.749 -22.961 1.00 88.31 87 ILE A N 1
ATOM 710 C CA . ILE A 1 87 ? 14.324 -5.073 -23.336 1.00 88.31 87 ILE A CA 1
ATOM 711 C C . ILE A 1 87 ? 14.301 -4.673 -24.821 1.00 88.31 87 ILE A C 1
ATOM 713 O O . ILE A 1 87 ? 13.249 -4.749 -25.449 1.00 88.31 87 ILE A O 1
ATOM 717 N N . ASP A 1 88 ? 15.459 -4.387 -25.425 1.00 89.06 88 ASP A N 1
ATOM 718 C CA . ASP A 1 88 ? 15.576 -4.025 -26.849 1.00 89.06 88 ASP A CA 1
ATOM 719 C C . ASP A 1 88 ? 15.212 -5.176 -27.804 1.00 89.06 88 ASP A C 1
ATOM 721 O O . ASP A 1 88 ? 15.091 -4.977 -29.013 1.00 89.06 88 ASP A O 1
ATOM 725 N N . GLN A 1 89 ? 15.105 -6.407 -27.292 1.00 93.06 89 GLN A N 1
ATOM 726 C CA . GLN A 1 89 ? 14.703 -7.579 -28.074 1.00 93.06 89 GLN A CA 1
ATOM 727 C C . GLN A 1 89 ? 13.202 -7.869 -27.994 1.00 93.06 89 GLN A C 1
ATOM 729 O O . GLN A 1 89 ? 12.728 -8.755 -28.708 1.00 93.06 89 GLN A O 1
ATOM 734 N N . LEU A 1 90 ? 12.455 -7.153 -27.148 1.00 93.12 90 LEU A N 1
ATOM 735 C CA . LEU A 1 90 ? 11.008 -7.312 -27.075 1.00 93.12 90 LEU A CA 1
ATOM 736 C C . LEU A 1 90 ? 10.367 -6.891 -28.396 1.00 93.12 90 LEU A C 1
ATOM 738 O O . LEU A 1 90 ? 10.697 -5.863 -28.989 1.00 93.12 90 LEU A O 1
ATOM 742 N N . THR A 1 91 ? 9.402 -7.683 -28.848 1.00 94.38 91 THR A N 1
ATOM 743 C CA . THR A 1 91 ? 8.492 -7.234 -29.905 1.00 94.38 91 THR A CA 1
ATOM 744 C C . THR A 1 91 ? 7.621 -6.078 -29.401 1.00 94.38 91 THR A C 1
ATOM 746 O O . THR A 1 91 ? 7.413 -5.919 -28.200 1.00 94.38 91 THR A O 1
ATOM 749 N N . GLU A 1 92 ? 7.056 -5.286 -30.315 1.00 91.69 92 GLU A N 1
ATOM 750 C CA . GLU A 1 92 ? 6.153 -4.177 -29.963 1.00 91.69 92 GLU A CA 1
ATOM 751 C C . GLU A 1 92 ? 4.949 -4.640 -29.115 1.00 91.69 92 GLU A C 1
ATOM 753 O O . GLU A 1 92 ? 4.541 -3.955 -28.175 1.00 91.69 92 GLU A O 1
ATOM 758 N N . ASP A 1 93 ? 4.418 -5.832 -29.403 1.00 94.44 93 ASP A N 1
ATOM 759 C CA . ASP A 1 93 ? 3.327 -6.444 -28.639 1.00 94.44 93 ASP A CA 1
ATOM 760 C C . ASP A 1 93 ? 3.775 -6.862 -27.229 1.00 94.44 93 ASP A C 1
ATOM 762 O O . ASP A 1 93 ? 3.120 -6.520 -26.248 1.00 94.44 93 ASP A O 1
ATOM 766 N N . GLU A 1 94 ? 4.931 -7.523 -27.101 1.00 95.31 94 GLU A N 1
ATOM 767 C CA . GLU A 1 94 ? 5.494 -7.894 -25.795 1.00 95.31 94 GLU A CA 1
ATOM 768 C C . GLU A 1 94 ? 5.801 -6.660 -24.937 1.00 95.31 94 GLU A C 1
ATOM 770 O O . GLU A 1 94 ? 5.480 -6.645 -23.751 1.00 95.31 94 GLU A O 1
ATOM 775 N N . TYR A 1 95 ? 6.365 -5.602 -25.525 1.00 93.00 95 TYR A N 1
ATOM 776 C CA . TYR A 1 95 ? 6.614 -4.352 -24.808 1.00 93.00 95 TYR A CA 1
ATOM 777 C C . TYR A 1 95 ? 5.306 -3.687 -24.359 1.00 93.00 95 TYR A C 1
ATOM 779 O O . TYR A 1 95 ? 5.183 -3.258 -23.213 1.00 93.00 95 TYR A O 1
ATOM 787 N N . THR A 1 96 ? 4.280 -3.680 -25.214 1.00 92.25 96 THR A N 1
ATOM 788 C CA . THR A 1 96 ? 2.944 -3.185 -24.845 1.00 92.25 96 THR A CA 1
ATOM 789 C C . THR A 1 96 ? 2.344 -3.987 -23.685 1.00 92.25 96 THR A C 1
ATOM 791 O O . THR A 1 96 ? 1.750 -3.405 -22.774 1.00 92.25 96 THR A O 1
ATOM 794 N N . GLN A 1 97 ? 2.511 -5.312 -23.677 1.00 95.06 97 GLN A N 1
ATOM 795 C CA . GLN A 1 97 ? 2.079 -6.165 -22.567 1.00 95.06 97 GLN A CA 1
ATOM 796 C C . GLN A 1 97 ? 2.840 -5.839 -21.277 1.00 95.06 97 GLN A C 1
ATOM 798 O O . GLN A 1 97 ? 2.201 -5.665 -20.241 1.00 95.06 97 GLN A O 1
ATOM 803 N N . VAL A 1 98 ? 4.165 -5.661 -21.336 1.00 94.44 98 VAL A N 1
ATOM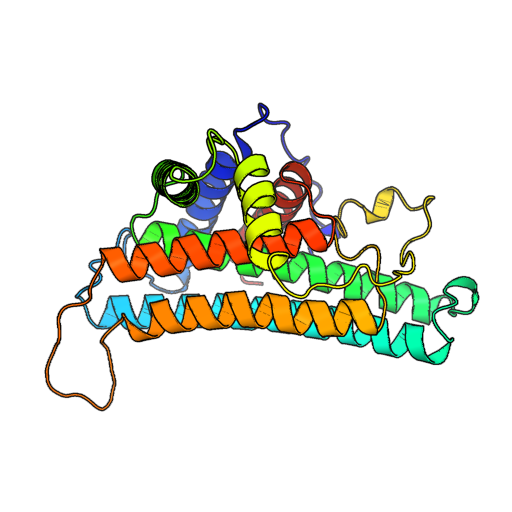 804 C CA . VAL A 1 98 ? 4.972 -5.224 -20.181 1.00 94.44 98 VAL A CA 1
ATOM 805 C C . VAL A 1 98 ? 4.431 -3.919 -19.598 1.00 94.44 98 VAL A C 1
ATOM 807 O O . VAL A 1 98 ? 4.177 -3.851 -18.397 1.00 94.44 98 VAL A O 1
ATOM 810 N N . LEU A 1 99 ? 4.171 -2.908 -20.433 1.00 92.38 99 LEU A N 1
ATOM 811 C CA . LEU A 1 99 ? 3.619 -1.631 -19.971 1.00 92.38 99 LEU A CA 1
ATOM 812 C C . LEU A 1 99 ? 2.238 -1.785 -19.317 1.00 92.38 99 LEU A C 1
ATOM 814 O O . LEU A 1 99 ? 1.966 -1.144 -18.302 1.00 92.38 99 LEU A O 1
ATOM 818 N N . ASN A 1 100 ? 1.371 -2.640 -19.865 1.00 93.81 100 ASN A N 1
ATOM 819 C CA . ASN A 1 100 ? 0.058 -2.910 -19.276 1.00 93.81 100 ASN A CA 1
ATOM 820 C C . ASN A 1 100 ? 0.173 -3.624 -17.923 1.00 93.81 100 ASN A C 1
ATOM 822 O O . ASN A 1 100 ? -0.514 -3.239 -16.982 1.00 93.81 100 ASN A O 1
ATOM 826 N N . HIS A 1 101 ? 1.058 -4.613 -17.798 1.00 96.56 101 HIS A N 1
ATOM 827 C CA . HIS A 1 101 ? 1.278 -5.313 -16.534 1.00 96.56 101 HIS A CA 1
ATOM 828 C C . HIS A 1 101 ? 1.900 -4.404 -15.468 1.00 96.56 101 HIS A C 1
ATOM 830 O O . HIS A 1 101 ? 1.464 -4.429 -14.321 1.00 96.56 101 HIS A O 1
ATOM 836 N N . LEU A 1 102 ? 2.849 -3.534 -15.831 1.00 95.31 102 LEU A N 1
ATOM 837 C CA . LEU A 1 102 ? 3.390 -2.526 -14.911 1.00 95.31 102 LEU A CA 1
ATOM 838 C C . LEU A 1 102 ? 2.318 -1.529 -14.464 1.00 95.31 102 LEU A C 1
ATOM 840 O O . LEU A 1 102 ? 2.260 -1.166 -13.289 1.00 95.31 102 LEU A O 1
ATOM 844 N N . GLN A 1 103 ? 1.458 -1.088 -15.383 1.00 94.19 103 GLN A N 1
ATOM 845 C CA . GLN A 1 103 ? 0.338 -0.214 -15.047 1.00 94.19 103 GLN A CA 1
ATOM 846 C C . GLN A 1 103 ? -0.636 -0.900 -14.089 1.00 94.19 103 GLN A C 1
ATOM 848 O O . GLN A 1 103 ? -1.045 -0.268 -13.116 1.00 94.19 103 GLN A O 1
ATOM 853 N N . ASN A 1 104 ? -0.962 -2.173 -14.333 1.00 96.38 104 ASN A N 1
ATOM 854 C CA . ASN A 1 104 ? -1.819 -2.960 -13.452 1.00 96.38 104 ASN A CA 1
ATOM 855 C C . ASN A 1 104 ? -1.193 -3.089 -12.059 1.00 96.38 104 ASN A C 1
ATOM 857 O O . ASN A 1 104 ? -1.818 -2.715 -11.076 1.00 96.38 104 ASN A O 1
ATOM 861 N N . ALA A 1 105 ? 0.090 -3.464 -11.983 1.00 97.25 105 ALA A N 1
ATOM 862 C CA . ALA A 1 105 ? 0.821 -3.580 -10.722 1.00 97.25 105 ALA A CA 1
ATOM 863 C C . ALA A 1 105 ? 0.748 -2.300 -9.875 1.00 97.25 105 ALA A C 1
ATOM 865 O O . ALA A 1 105 ? 0.548 -2.371 -8.663 1.00 97.25 105 ALA A O 1
ATOM 866 N N . ASN A 1 106 ? 0.889 -1.131 -10.513 1.00 96.69 106 ASN A N 1
ATOM 867 C CA . ASN A 1 106 ? 0.743 0.170 -9.860 1.00 96.69 106 ASN A CA 1
ATOM 868 C C . ASN A 1 106 ? -0.714 0.454 -9.461 1.00 96.69 106 ASN A C 1
ATOM 870 O O . ASN A 1 106 ? -0.953 0.978 -8.376 1.00 96.69 106 ASN A O 1
ATOM 874 N N . GLU A 1 107 ? -1.686 0.130 -10.312 1.00 95.81 107 GLU A N 1
ATOM 875 C CA . GLU A 1 107 ? -3.105 0.339 -10.022 1.00 95.81 107 GLU A CA 1
ATOM 876 C C . GLU A 1 107 ? -3.577 -0.466 -8.798 1.00 95.81 107 GLU A C 1
ATOM 878 O O . GLU A 1 107 ? -4.257 0.123 -7.949 1.00 95.81 107 GLU A O 1
ATOM 883 N N . GLU A 1 108 ? -3.122 -1.714 -8.637 1.00 98.12 108 GLU A N 1
ATOM 884 C CA . GLU A 1 108 ? -3.477 -2.541 -7.469 1.00 98.12 108 GLU A CA 1
ATOM 885 C C . GLU A 1 108 ? -2.862 -2.006 -6.170 1.00 98.12 108 GLU A C 1
ATOM 887 O O . GLU A 1 108 ? -3.466 -2.100 -5.102 1.00 98.12 108 GLU A O 1
ATOM 892 N N . GLN A 1 109 ? -1.712 -1.314 -6.231 1.00 98.06 109 GLN A N 1
ATOM 893 C CA . GLN A 1 109 ? -1.202 -0.604 -5.046 1.00 98.06 109 GLN A CA 1
ATOM 894 C C . GLN A 1 109 ? -2.165 0.510 -4.609 1.00 98.06 109 GLN A C 1
ATOM 896 O O . GLN A 1 109 ? -2.319 0.776 -3.413 1.00 98.06 109 GLN A O 1
ATOM 901 N N . GLY A 1 110 ? -2.824 1.161 -5.574 1.00 96.94 110 GLY A N 1
ATOM 902 C CA . GLY A 1 110 ? -3.847 2.173 -5.331 1.00 96.94 110 GLY A CA 1
ATOM 903 C C . GLY A 1 110 ? -5.098 1.610 -4.651 1.00 96.94 110 GLY A C 1
ATOM 904 O O . GLY A 1 110 ? -5.608 2.246 -3.723 1.00 96.94 110 GLY A O 1
ATOM 905 N N . ASP A 1 111 ? -5.570 0.429 -5.063 1.00 97.56 111 ASP A N 1
ATOM 906 C CA . ASP A 1 111 ? -6.699 -0.256 -4.412 1.00 97.56 111 ASP A CA 1
ATOM 907 C C . ASP A 1 111 ? -6.323 -0.785 -3.023 1.00 97.56 111 ASP A C 1
ATOM 909 O O . ASP A 1 111 ? -7.035 -0.504 -2.051 1.00 97.56 111 ASP A O 1
ATOM 913 N N . ALA A 1 112 ? -5.153 -1.417 -2.878 1.00 98.56 112 ALA A N 1
ATOM 914 C CA . ALA A 1 112 ? -4.632 -1.859 -1.584 1.00 98.56 112 ALA A CA 1
ATOM 915 C C . ALA A 1 112 ? -4.554 -0.702 -0.571 1.00 98.56 112 ALA A C 1
ATOM 917 O O . ALA A 1 112 ? -4.983 -0.839 0.579 1.00 98.56 112 ALA A O 1
ATOM 918 N N . LEU A 1 113 ? -4.063 0.471 -0.998 1.00 98.44 113 LEU A N 1
ATOM 919 C CA . LEU A 1 113 ? -4.074 1.689 -0.182 1.00 98.44 113 LEU A CA 1
ATOM 920 C C . LEU A 1 113 ? -5.503 2.092 0.206 1.00 98.44 113 LEU A C 1
ATOM 922 O O . LEU A 1 113 ? -5.741 2.432 1.362 1.00 98.44 113 LEU A O 1
ATOM 926 N N . GLY A 1 114 ? -6.461 2.042 -0.723 1.00 97.81 114 GLY A N 1
ATOM 927 C CA . GLY A 1 114 ? -7.854 2.433 -0.475 1.00 97.81 114 GLY A CA 1
ATOM 928 C C . GLY A 1 114 ? -8.514 1.583 0.608 1.00 97.81 114 GLY A C 1
ATOM 929 O O . GLY A 1 114 ? -9.108 2.112 1.558 1.00 97.81 114 GLY A O 1
ATOM 930 N N . PHE A 1 115 ? -8.339 0.264 0.525 1.00 98.44 115 PHE A N 1
ATOM 931 C CA . PHE A 1 115 ? -8.822 -0.655 1.553 1.00 98.44 115 PHE A CA 1
ATOM 932 C C . PHE A 1 115 ? -8.090 -0.474 2.887 1.00 98.44 115 PHE A C 1
ATOM 934 O O . PHE A 1 115 ? -8.725 -0.535 3.942 1.00 98.44 115 PHE A O 1
ATOM 941 N N . LEU A 1 116 ? -6.789 -0.174 2.868 1.00 98.50 116 LEU A N 1
ATOM 942 C CA . LEU A 1 116 ? -6.018 0.061 4.087 1.00 98.50 116 LEU A CA 1
ATOM 943 C C . LEU A 1 116 ? -6.421 1.360 4.804 1.00 98.50 116 LEU A C 1
ATOM 945 O O . LEU A 1 116 ? -6.592 1.352 6.022 1.00 98.50 116 LEU A O 1
ATOM 949 N N . PHE A 1 117 ? -6.662 2.459 4.083 1.00 98.56 117 PHE A N 1
ATOM 950 C CA . PHE A 1 117 ? -7.208 3.676 4.698 1.00 98.56 117 PHE A CA 1
ATOM 951 C C . PHE A 1 117 ? -8.618 3.451 5.244 1.00 98.56 117 PHE A C 1
ATOM 953 O O . PHE A 1 117 ? -8.948 3.954 6.315 1.00 98.56 117 PHE A O 1
ATOM 960 N N . THR A 1 118 ? -9.436 2.639 4.570 1.00 97.94 118 THR A N 1
ATOM 961 C CA . THR A 1 118 ? -10.742 2.241 5.112 1.00 97.94 118 THR A CA 1
ATOM 962 C C . THR A 1 118 ? -10.595 1.496 6.444 1.00 97.94 118 THR A C 1
ATOM 964 O O . THR A 1 118 ? -11.332 1.779 7.392 1.00 97.94 118 THR A O 1
ATOM 967 N N . LEU A 1 119 ? -9.604 0.601 6.565 1.00 97.88 119 LEU A N 1
ATOM 968 C CA . LEU A 1 119 ? -9.273 -0.039 7.843 1.00 97.88 119 LEU A CA 1
ATOM 969 C C . LEU A 1 119 ? -8.871 0.979 8.907 1.00 97.88 119 LEU A C 1
ATOM 971 O O . LEU A 1 119 ? -9.312 0.844 10.044 1.00 97.88 119 LEU A O 1
ATOM 975 N N . PHE A 1 120 ? -8.073 1.990 8.562 1.00 98.62 120 PHE A N 1
ATOM 976 C CA . PHE A 1 120 ? -7.688 3.043 9.502 1.00 98.62 120 PHE A CA 1
ATOM 977 C C . PHE A 1 120 ? -8.886 3.842 10.011 1.00 98.62 120 PHE A C 1
ATOM 979 O O . PHE A 1 120 ? -9.011 4.025 11.222 1.00 98.62 120 PHE A O 1
ATOM 986 N N . HIS A 1 121 ? -9.810 4.228 9.128 1.00 98.25 121 HIS A N 1
ATOM 987 C CA . HIS A 1 121 ? -11.042 4.916 9.523 1.00 98.25 121 HIS A CA 1
ATOM 988 C C . HIS A 1 121 ? -11.890 4.063 10.465 1.00 98.25 121 HIS A C 1
ATOM 990 O O . HIS A 1 121 ? -12.322 4.535 11.516 1.00 98.25 121 HIS A O 1
ATOM 996 N N . PHE A 1 122 ? -12.089 2.782 10.141 1.00 97.94 122 PHE A N 1
ATOM 997 C CA . PHE A 1 122 ? -12.831 1.877 11.017 1.00 97.94 122 PHE A CA 1
ATOM 998 C C . PHE A 1 122 ? -12.123 1.632 12.351 1.00 97.94 122 PHE A C 1
ATOM 1000 O O . PHE A 1 122 ? -12.787 1.587 13.385 1.00 97.94 122 PHE A O 1
ATOM 1007 N N . ALA A 1 123 ? -10.799 1.504 12.344 1.00 97.56 123 ALA A N 1
ATOM 1008 C CA . ALA A 1 123 ? -9.988 1.256 13.529 1.00 97.56 123 ALA A CA 1
ATOM 1009 C C . ALA A 1 123 ? -9.690 2.519 14.353 1.00 97.56 123 ALA A C 1
ATOM 1011 O O . ALA A 1 123 ? -8.966 2.412 15.341 1.00 97.56 123 ALA A O 1
ATOM 1012 N N . ASN A 1 124 ? -10.221 3.685 13.966 1.00 97.56 124 ASN A N 1
ATOM 1013 C CA . ASN A 1 124 ? -9.953 4.975 14.602 1.00 97.56 124 ASN A CA 1
ATOM 1014 C C . ASN A 1 124 ? -8.453 5.328 14.670 1.00 97.56 124 ASN A C 1
ATOM 1016 O O . ASN A 1 124 ? -7.974 5.791 15.702 1.00 97.56 124 ASN A O 1
ATOM 1020 N N . ILE A 1 125 ? -7.711 5.063 13.592 1.00 98.50 125 ILE A N 1
ATOM 1021 C CA . ILE A 1 125 ? -6.281 5.378 13.471 1.00 98.50 125 ILE A CA 1
ATOM 1022 C C . ILE A 1 125 ? -6.139 6.644 12.632 1.00 98.50 125 ILE A C 1
ATOM 1024 O O . ILE A 1 125 ? -6.456 6.634 11.441 1.00 98.50 125 ILE A O 1
ATOM 1028 N N . LEU A 1 126 ? -5.641 7.719 13.233 1.00 98.06 126 LEU A N 1
ATOM 1029 C CA . LEU A 1 126 ? -5.441 9.012 12.583 1.00 98.06 126 LEU A CA 1
ATOM 1030 C C . LEU A 1 126 ? -4.003 9.160 12.042 1.00 98.06 126 LEU A C 1
ATOM 1032 O O . LEU A 1 126 ? -3.102 8.435 12.477 1.00 98.06 126 LEU A O 1
ATOM 1036 N N . PRO A 1 127 ? -3.739 10.107 11.118 1.00 97.94 127 PRO A N 1
ATOM 1037 C CA . PRO A 1 127 ? -2.380 10.393 10.647 1.00 97.94 127 PRO A CA 1
ATOM 1038 C C . PRO A 1 127 ? -1.380 10.651 11.785 1.00 97.94 127 PRO A C 1
ATOM 1040 O O . PRO A 1 127 ? -0.234 10.206 11.734 1.00 97.94 127 PRO A O 1
ATOM 1043 N N . GLU A 1 128 ? -1.819 11.331 12.843 1.00 97.81 128 GLU A N 1
ATOM 1044 C CA . GLU A 1 128 ? -1.005 11.661 14.010 1.00 97.81 128 GLU A CA 1
ATOM 1045 C C . GLU A 1 128 ? -0.582 10.407 14.785 1.00 97.81 128 GLU A C 1
ATOM 1047 O O . GLU A 1 128 ? 0.537 10.359 15.302 1.00 97.81 128 GLU A O 1
ATOM 1052 N N . ASP A 1 129 ? -1.434 9.377 14.825 1.00 98.44 129 ASP A N 1
ATOM 1053 C CA . ASP A 1 129 ? -1.122 8.098 15.465 1.00 98.44 129 ASP A CA 1
ATOM 1054 C C . ASP A 1 129 ? -0.019 7.361 14.699 1.00 98.44 129 ASP A C 1
ATOM 1056 O O . ASP A 1 129 ? 0.900 6.814 15.311 1.00 98.44 129 ASP A O 1
ATOM 1060 N N . ILE A 1 130 ? -0.056 7.411 13.361 1.00 98.62 130 ILE A N 1
ATOM 1061 C CA . ILE A 1 130 ? 0.986 6.846 12.490 1.00 98.62 130 ILE A CA 1
ATOM 1062 C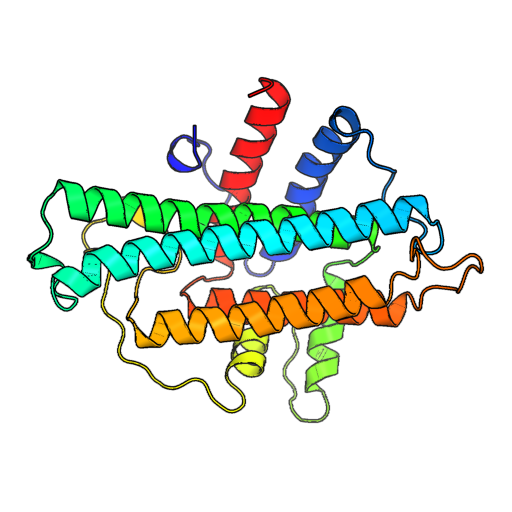 C . ILE A 1 130 ? 2.327 7.538 12.764 1.00 98.62 130 ILE A C 1
ATOM 1064 O O . ILE A 1 130 ? 3.330 6.871 13.022 1.00 98.62 130 ILE A O 1
ATOM 1068 N N . PHE A 1 131 ? 2.349 8.873 12.768 1.00 98.44 131 PHE A N 1
ATOM 1069 C CA . PHE A 1 131 ? 3.570 9.648 13.009 1.00 98.44 131 PHE A CA 1
ATOM 1070 C C . PHE A 1 131 ? 4.136 9.448 14.420 1.00 98.44 131 PHE A C 1
ATOM 1072 O O . PHE A 1 131 ? 5.352 9.302 14.602 1.00 98.44 131 PHE A O 1
ATOM 1079 N N . SER A 1 132 ? 3.256 9.417 15.423 1.00 98.12 132 SER A N 1
ATOM 1080 C CA . SER A 1 132 ? 3.628 9.172 16.815 1.00 98.12 132 SER A CA 1
ATOM 1081 C C . SER A 1 132 ? 4.222 7.774 16.979 1.00 98.12 132 SER A C 1
ATOM 1083 O O . SER A 1 132 ? 5.300 7.632 17.557 1.00 98.12 132 SER A O 1
ATOM 1085 N N . TRP A 1 133 ? 3.596 6.757 16.374 1.00 98.31 133 TRP A N 1
ATOM 1086 C CA . TRP A 1 133 ? 4.087 5.380 16.392 1.00 98.31 133 TRP A CA 1
ATOM 1087 C C . TRP A 1 133 ? 5.506 5.267 15.834 1.00 98.31 133 TRP A C 1
ATOM 1089 O O . TRP A 1 133 ? 6.380 4.733 16.513 1.00 98.31 133 TRP A O 1
ATOM 1099 N N . GLY A 1 134 ? 5.773 5.807 14.639 1.00 97.56 134 GLY A N 1
ATOM 1100 C CA . GLY A 1 134 ? 7.103 5.693 14.031 1.00 97.56 134 GLY A CA 1
ATOM 1101 C C . GLY A 1 134 ? 8.170 6.471 14.791 1.00 97.56 134 GLY A C 1
ATOM 1102 O O . GLY A 1 134 ? 9.289 5.993 14.954 1.00 97.56 134 GLY A O 1
ATOM 1103 N N . THR A 1 135 ? 7.811 7.637 15.333 1.00 97.81 135 THR A N 1
ATOM 1104 C CA . THR A 1 135 ? 8.697 8.402 16.218 1.00 97.81 135 THR A CA 1
ATOM 1105 C C . THR A 1 135 ? 9.049 7.610 17.477 1.00 97.81 135 THR A C 1
ATOM 1107 O O . THR A 1 135 ? 10.209 7.586 17.882 1.00 97.81 135 THR A O 1
ATOM 1110 N N . SER A 1 136 ? 8.068 6.950 18.095 1.00 96.94 136 SER A N 1
ATOM 1111 C CA . SER A 1 136 ? 8.288 6.088 19.257 1.00 96.94 136 SER A CA 1
ATOM 1112 C C . SER A 1 136 ? 9.057 4.814 18.913 1.00 96.94 136 SER A C 1
ATOM 1114 O O . SER A 1 136 ? 9.829 4.348 19.742 1.00 96.94 136 SER A O 1
ATOM 1116 N N . TYR A 1 137 ? 8.898 4.268 17.705 1.00 95.19 137 TYR A N 1
ATOM 1117 C CA . TYR A 1 137 ? 9.591 3.055 17.265 1.00 95.19 137 TYR A CA 1
ATOM 1118 C C . TYR A 1 137 ? 11.116 3.225 17.231 1.00 95.19 137 TYR A C 1
ATOM 1120 O O . TYR A 1 137 ? 11.838 2.263 17.487 1.00 95.19 137 TYR A O 1
ATOM 1128 N N . VAL A 1 138 ? 11.600 4.440 16.941 1.00 93.56 138 VAL A N 1
ATOM 1129 C CA . VAL A 1 138 ? 13.035 4.740 16.790 1.00 93.56 138 VAL A CA 1
ATOM 1130 C C . VAL A 1 138 ? 13.669 5.506 17.946 1.00 93.56 138 VAL A C 1
ATOM 1132 O O . VAL A 1 138 ? 14.883 5.693 17.955 1.00 93.56 138 VAL A O 1
ATOM 1135 N N . VAL A 1 139 ? 12.876 5.953 18.924 1.00 93.12 139 VAL A N 1
ATOM 1136 C CA . VAL A 1 139 ? 13.317 6.937 19.929 1.00 93.12 139 VAL A CA 1
ATOM 1137 C C . VAL A 1 139 ? 14.492 6.465 20.789 1.00 93.12 139 VAL A C 1
ATOM 1139 O O . VAL A 1 139 ? 15.300 7.284 21.216 1.00 93.12 139 VAL A O 1
ATOM 1142 N N . ASP A 1 140 ? 14.612 5.156 21.017 1.00 91.25 140 ASP A N 1
ATOM 1143 C CA . ASP A 1 140 ? 15.664 4.584 21.863 1.00 91.25 140 ASP A CA 1
ATOM 1144 C C . ASP A 1 140 ? 17.034 4.523 21.162 1.00 91.25 140 ASP A C 1
ATOM 1146 O O . ASP A 1 140 ? 18.052 4.299 21.817 1.00 91.25 140 ASP A O 1
ATOM 1150 N N . TYR A 1 141 ? 17.081 4.717 19.840 1.00 89.81 141 TYR A N 1
ATOM 1151 C CA . TYR A 1 141 ? 18.301 4.581 19.036 1.00 89.81 141 TYR A CA 1
ATOM 1152 C C . TYR A 1 141 ? 18.508 5.690 17.990 1.00 89.81 141 TYR A C 1
ATOM 1154 O O . TYR A 1 141 ? 19.536 5.694 17.311 1.00 89.81 141 TYR A O 1
ATOM 1162 N N . SER A 1 142 ? 17.578 6.640 17.851 1.00 91.75 142 SER A N 1
ATOM 1163 C CA . SER A 1 142 ? 17.665 7.746 16.893 1.00 91.75 142 SER A CA 1
ATOM 1164 C C . SER A 1 142 ? 16.837 8.966 17.318 1.00 91.75 142 SER A C 1
ATOM 1166 O O . SER A 1 142 ? 15.732 8.841 17.844 1.00 91.75 142 SER A O 1
ATOM 1168 N N . ASP A 1 143 ? 17.331 10.166 16.995 1.00 92.44 143 ASP A N 1
ATOM 1169 C CA . ASP A 1 143 ? 16.591 11.430 17.144 1.00 92.44 143 ASP A CA 1
ATOM 1170 C C . ASP A 1 143 ? 15.577 11.679 16.009 1.00 92.44 143 ASP A C 1
ATOM 1172 O O . ASP A 1 143 ? 14.882 12.701 16.002 1.00 92.44 143 ASP A O 1
ATOM 1176 N N . PHE A 1 144 ? 15.483 10.762 15.040 1.00 94.19 144 PHE A N 1
ATOM 1177 C CA . PHE A 1 144 ? 14.565 10.856 13.908 1.00 94.19 144 PHE A CA 1
ATOM 1178 C C . PHE A 1 144 ? 13.107 11.012 14.371 1.00 94.19 144 PHE A C 1
ATOM 1180 O O . PHE A 1 144 ? 12.632 10.308 15.265 1.00 94.19 144 PHE A O 1
ATOM 1187 N N . LYS A 1 145 ? 12.391 11.964 13.764 1.00 96.44 145 LYS A N 1
ATOM 1188 C CA . LYS A 1 145 ? 10.978 12.252 14.039 1.00 96.44 145 LYS A CA 1
ATOM 1189 C C . LYS A 1 145 ? 10.196 12.089 12.753 1.00 96.44 145 LYS A C 1
ATOM 1191 O O . LYS A 1 145 ? 10.513 12.761 11.780 1.00 96.44 145 LYS A O 1
ATOM 1196 N N . VAL A 1 146 ? 9.165 11.258 12.791 1.00 97.75 146 VAL A N 1
ATOM 1197 C CA . VAL A 1 146 ? 8.251 11.089 11.664 1.00 97.75 146 VAL A CA 1
ATOM 1198 C C . VAL A 1 146 ? 7.222 12.209 11.708 1.00 97.75 146 VAL A C 1
ATOM 1200 O O . VAL A 1 146 ? 6.564 12.394 12.731 1.00 97.75 146 VAL A O 1
ATOM 1203 N N . LYS A 1 147 ? 7.102 12.971 10.621 1.00 97.19 147 LYS A N 1
ATOM 1204 C CA . LYS A 1 147 ? 6.169 14.104 10.510 1.00 97.19 147 LYS A CA 1
ATOM 1205 C C . LYS A 1 147 ? 5.355 14.097 9.222 1.00 97.19 147 LYS A C 1
ATOM 1207 O O . LYS A 1 147 ? 4.331 14.768 9.153 1.00 97.19 147 LYS A O 1
ATOM 1212 N N . GLU A 1 148 ? 5.815 13.365 8.217 1.00 98.19 148 GLU A N 1
ATOM 1213 C CA . GLU A 1 148 ? 5.201 13.307 6.895 1.00 98.19 148 GLU A CA 1
ATOM 1214 C C . GLU A 1 148 ? 5.297 11.906 6.280 1.00 98.19 148 GLU A C 1
ATOM 1216 O O . GLU A 1 148 ? 6.027 11.038 6.763 1.00 98.19 148 GLU A O 1
ATOM 1221 N N . LEU A 1 149 ? 4.569 11.675 5.181 1.00 98.44 149 LEU A N 1
ATOM 1222 C CA . LEU A 1 149 ? 4.580 10.393 4.466 1.00 98.44 149 LEU A CA 1
ATOM 1223 C C . LEU A 1 149 ? 5.992 9.994 4.010 1.00 98.44 149 LEU A C 1
ATOM 1225 O O . LEU A 1 149 ? 6.353 8.822 4.076 1.00 98.44 149 LEU A O 1
ATOM 1229 N N . LYS A 1 150 ? 6.820 10.965 3.612 1.00 98.31 150 LYS A N 1
ATOM 1230 C CA . LYS A 1 150 ? 8.221 10.727 3.250 1.00 98.31 150 LYS A CA 1
ATOM 1231 C C . LYS A 1 150 ? 9.029 10.102 4.390 1.00 98.31 150 LYS A C 1
ATOM 1233 O O . LYS A 1 150 ? 9.833 9.199 4.149 1.00 98.31 150 LYS A O 1
ATOM 1238 N N . ASP A 1 151 ? 8.799 10.533 5.628 1.00 98.31 151 ASP A N 1
ATOM 1239 C CA . ASP A 1 151 ? 9.451 9.949 6.801 1.00 98.31 151 ASP A CA 1
ATOM 1240 C C . ASP A 1 151 ? 8.951 8.526 7.068 1.00 98.31 151 ASP A C 1
ATOM 1242 O O . ASP A 1 151 ? 9.739 7.655 7.438 1.00 98.31 15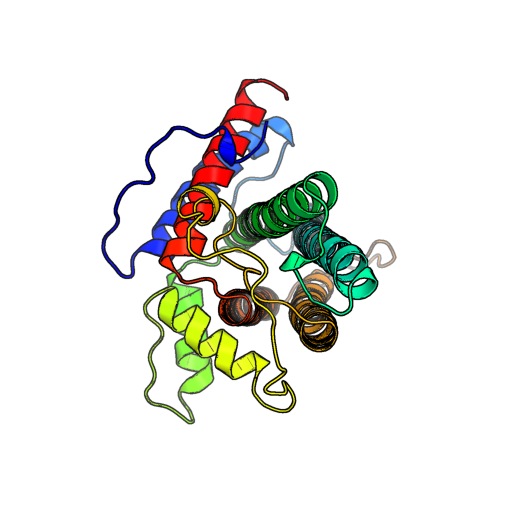1 ASP A O 1
ATOM 1246 N N . VAL A 1 152 ? 7.652 8.274 6.848 1.00 98.62 152 VAL A N 1
ATOM 1247 C CA . VAL A 1 152 ? 7.054 6.933 6.956 1.00 98.62 152 VAL A CA 1
ATOM 1248 C C . VAL A 1 152 ? 7.704 5.979 5.957 1.00 98.62 152 VAL A C 1
ATOM 1250 O O . VAL A 1 152 ? 8.117 4.890 6.343 1.00 98.62 152 VAL A O 1
ATOM 1253 N N . ILE A 1 153 ? 7.858 6.403 4.698 1.00 98.50 153 ILE A N 1
ATOM 1254 C CA . ILE A 1 153 ? 8.550 5.629 3.656 1.00 98.50 153 ILE A CA 1
ATOM 1255 C C . ILE A 1 153 ? 10.005 5.389 4.055 1.00 98.50 153 ILE A C 1
ATOM 1257 O O . ILE A 1 153 ? 10.473 4.257 4.003 1.00 98.50 153 ILE A O 1
ATOM 1261 N N . THR A 1 154 ? 10.716 6.428 4.497 1.00 97.12 154 THR A N 1
ATOM 1262 C CA . THR A 1 154 ? 12.137 6.335 4.869 1.00 97.12 154 THR A CA 1
ATOM 1263 C C . THR A 1 154 ? 12.357 5.329 5.999 1.00 97.12 154 THR A C 1
ATOM 1265 O O . THR A 1 154 ? 13.219 4.454 5.895 1.00 97.12 154 THR A O 1
ATOM 1268 N N . LEU A 1 155 ? 11.554 5.410 7.063 1.00 97.06 155 LEU A N 1
ATOM 1269 C CA . LEU A 1 155 ? 11.614 4.449 8.161 1.00 97.06 155 LEU A CA 1
ATOM 1270 C C . LEU A 1 155 ? 11.159 3.056 7.712 1.00 97.06 155 LEU A C 1
ATOM 1272 O O . LEU A 1 155 ? 11.793 2.068 8.067 1.00 97.06 155 LEU A O 1
ATOM 1276 N N . GLY A 1 156 ? 10.115 2.968 6.890 1.00 96.94 156 GLY A N 1
ATOM 1277 C CA . GLY A 1 156 ? 9.659 1.711 6.305 1.00 96.94 156 GLY A CA 1
ATOM 1278 C C . GLY A 1 156 ? 10.765 0.999 5.527 1.00 96.94 156 GLY A C 1
ATOM 1279 O O . GLY A 1 156 ? 10.984 -0.191 5.739 1.00 96.94 156 GLY A O 1
ATOM 1280 N N . ILE A 1 157 ? 11.505 1.724 4.677 1.00 95.31 157 ILE A N 1
ATOM 1281 C CA . ILE A 1 157 ? 12.656 1.194 3.931 1.00 95.31 157 ILE A CA 1
ATOM 1282 C C . ILE A 1 157 ? 13.693 0.646 4.912 1.00 95.31 157 ILE A C 1
ATOM 1284 O O . ILE A 1 157 ? 14.157 -0.480 4.739 1.00 95.31 157 ILE A O 1
ATOM 1288 N N . ALA A 1 158 ? 14.031 1.397 5.964 1.00 93.31 158 ALA A N 1
ATOM 1289 C CA . ALA A 1 158 ? 14.971 0.928 6.981 1.00 93.31 158 ALA A CA 1
ATOM 1290 C C . ALA A 1 158 ? 14.481 -0.371 7.649 1.00 93.31 158 ALA A C 1
ATOM 1292 O O . ALA A 1 158 ? 15.244 -1.326 7.748 1.00 93.31 158 ALA A O 1
ATOM 1293 N N . MET A 1 159 ? 13.196 -0.452 8.007 1.00 93.25 159 MET A N 1
ATOM 1294 C CA . MET A 1 159 ? 12.603 -1.631 8.651 1.00 93.25 159 MET A CA 1
ATOM 1295 C C . MET A 1 159 ? 12.637 -2.885 7.774 1.00 93.25 159 MET A C 1
ATOM 1297 O O . MET A 1 159 ? 12.816 -3.983 8.292 1.00 93.25 159 MET A O 1
ATOM 1301 N N . VAL A 1 160 ? 12.433 -2.747 6.462 1.00 91.31 160 VAL A N 1
ATOM 1302 C CA . VAL A 1 160 ? 12.424 -3.907 5.559 1.00 91.31 160 VAL A CA 1
ATOM 1303 C C . VAL A 1 160 ? 13.820 -4.291 5.064 1.00 91.31 160 VAL A C 1
ATOM 1305 O O . VAL A 1 160 ? 14.045 -5.446 4.717 1.00 91.31 160 VAL A O 1
ATOM 1308 N N . THR A 1 161 ? 14.765 -3.348 5.045 1.00 88.00 161 THR A N 1
ATOM 1309 C CA . THR A 1 161 ? 16.153 -3.594 4.615 1.00 88.00 161 THR A CA 1
ATOM 1310 C C . THR A 1 161 ? 17.057 -4.082 5.744 1.00 88.00 161 THR A C 1
ATOM 1312 O O . THR A 1 161 ? 18.117 -4.646 5.463 1.00 88.00 161 THR A O 1
ATOM 1315 N N . GLU A 1 162 ? 16.647 -3.922 7.007 1.00 77.38 162 GLU A N 1
ATOM 1316 C CA . GLU A 1 162 ? 17.371 -4.415 8.178 1.00 77.38 162 GLU A CA 1
ATOM 1317 C C . GLU A 1 162 ? 17.451 -5.954 8.166 1.00 77.38 162 GLU A C 1
ATOM 1319 O O . GLU A 1 162 ? 16.599 -6.666 8.688 1.00 77.38 162 GLU A O 1
ATOM 1324 N N . GLY A 1 163 ? 18.506 -6.483 7.538 1.00 60.31 163 GLY A N 1
ATOM 1325 C CA . GLY A 1 163 ? 18.973 -7.848 7.753 1.00 60.31 163 GLY A CA 1
ATOM 1326 C C . GLY A 1 163 ? 19.150 -8.754 6.538 1.00 60.31 163 GLY A C 1
ATOM 1327 O O . GLY A 1 163 ? 19.806 -9.777 6.725 1.00 60.31 163 GLY A O 1
ATOM 1328 N N . SER A 1 164 ? 18.627 -8.484 5.330 1.00 55.81 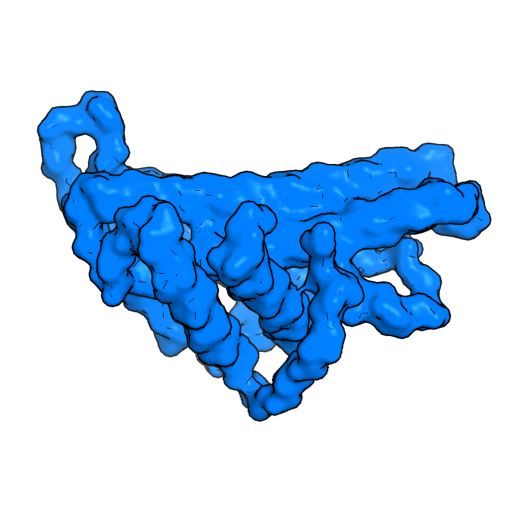164 SER A N 1
ATOM 1329 C CA . SER A 1 164 ? 18.750 -9.476 4.227 1.00 55.81 164 SER A CA 1
ATOM 1330 C C . SER A 1 164 ? 18.465 -9.029 2.783 1.00 55.81 164 SER A C 1
ATOM 1332 O O . SER A 1 164 ? 18.612 -9.867 1.898 1.00 55.81 164 SER A O 1
ATOM 1334 N N . ILE A 1 165 ? 18.066 -7.787 2.491 1.00 61.00 165 ILE A N 1
ATOM 1335 C CA . ILE A 1 165 ? 17.800 -7.406 1.088 1.00 61.00 165 ILE A CA 1
ATOM 1336 C C . ILE A 1 165 ? 19.131 -7.110 0.400 1.00 61.00 165 ILE A C 1
ATOM 1338 O O . ILE A 1 165 ? 19.896 -6.251 0.848 1.00 61.00 165 ILE A O 1
ATOM 1342 N N . GLY A 1 166 ? 19.443 -7.872 -0.646 1.00 59.00 166 GLY A N 1
ATOM 1343 C CA . GLY A 1 166 ? 20.672 -7.693 -1.397 1.00 59.00 166 GLY A CA 1
ATOM 1344 C C . GLY A 1 166 ? 20.574 -6.445 -2.264 1.00 59.00 166 GLY A C 1
ATOM 1345 O O . GLY A 1 166 ? 19.514 -6.096 -2.770 1.00 59.00 166 GLY A O 1
ATOM 1346 N N . LEU A 1 167 ? 21.700 -5.771 -2.503 1.00 62.75 167 LEU A N 1
ATOM 1347 C CA . LEU A 1 167 ? 21.802 -4.877 -3.656 1.00 62.75 167 LEU A CA 1
ATOM 1348 C C . LEU A 1 167 ? 21.767 -5.751 -4.917 1.00 62.75 167 LEU A C 1
ATOM 1350 O O . LEU A 1 167 ? 22.809 -6.174 -5.418 1.00 62.75 167 LEU A O 1
ATOM 1354 N N . VAL A 1 168 ? 20.566 -6.098 -5.375 1.00 75.50 168 VAL A N 1
ATOM 1355 C CA . VAL A 1 168 ? 20.369 -6.871 -6.600 1.00 75.50 168 VAL A CA 1
ATOM 1356 C C . VAL A 1 168 ? 20.432 -5.947 -7.807 1.00 75.50 168 VAL A C 1
ATOM 1358 O O . VAL A 1 168 ? 19.918 -4.828 -7.794 1.00 75.50 168 VAL A O 1
ATOM 1361 N N . ASN A 1 169 ? 21.070 -6.418 -8.877 1.00 82.62 169 ASN A N 1
ATOM 1362 C CA . ASN A 1 169 ? 21.041 -5.705 -10.147 1.00 82.62 169 ASN A CA 1
ATOM 1363 C C . ASN A 1 169 ? 19.602 -5.697 -10.677 1.00 82.62 169 ASN A C 1
ATOM 1365 O O . ASN A 1 169 ? 18.941 -6.738 -10.696 1.00 82.62 169 ASN A O 1
ATOM 1369 N N . ARG A 1 170 ? 19.133 -4.527 -11.110 1.00 89.69 170 ARG A N 1
ATOM 1370 C CA . ARG A 1 170 ? 17.802 -4.314 -11.690 1.00 89.69 170 ARG A CA 1
ATOM 1371 C C . ARG A 1 170 ? 17.968 -3.753 -13.098 1.00 89.69 170 ARG A C 1
ATOM 1373 O O . ARG A 1 170 ? 18.917 -3.015 -13.359 1.00 89.69 170 ARG A O 1
ATOM 1380 N N . PHE A 1 171 ? 17.056 -4.109 -13.990 1.00 90.75 171 PHE A N 1
ATOM 1381 C CA . PHE A 1 171 ? 17.011 -3.617 -15.363 1.00 90.75 171 PHE A CA 1
ATOM 1382 C C . PHE A 1 171 ? 15.917 -2.560 -15.480 1.00 90.75 171 PHE A C 1
ATOM 1384 O O . PHE A 1 171 ? 14.867 -2.703 -14.855 1.00 90.75 171 PHE A O 1
ATOM 1391 N N . ASN A 1 172 ? 16.147 -1.508 -16.265 1.00 90.88 172 ASN A N 1
ATOM 1392 C CA . ASN A 1 172 ? 15.116 -0.514 -16.561 1.00 90.88 172 ASN A CA 1
ATOM 1393 C C . ASN A 1 172 ? 14.052 -1.148 -17.457 1.00 90.88 172 ASN A C 1
ATOM 1395 O O . ASN A 1 172 ? 14.389 -1.721 -18.489 1.00 90.88 172 ASN A O 1
ATOM 1399 N N . MET A 1 173 ? 12.786 -1.070 -17.051 1.00 89.31 173 MET A N 1
ATOM 1400 C CA . MET A 1 173 ? 11.663 -1.651 -17.799 1.00 89.31 173 MET A CA 1
ATOM 1401 C C . MET A 1 173 ? 11.020 -0.660 -18.771 1.00 89.31 173 MET A C 1
ATOM 1403 O O . MET A 1 173 ? 10.285 -1.065 -19.667 1.00 89.31 173 MET A O 1
ATOM 1407 N N . ILE A 1 174 ? 11.266 0.634 -18.571 1.00 83.75 174 ILE A N 1
ATOM 1408 C CA . ILE A 1 174 ? 10.675 1.726 -19.340 1.00 83.75 174 ILE A CA 1
ATOM 1409 C C . ILE A 1 174 ? 11.819 2.581 -19.881 1.00 83.75 174 ILE A C 1
ATOM 1411 O O . ILE A 1 174 ? 12.721 2.942 -19.122 1.00 83.75 174 ILE A O 1
ATOM 1415 N N . ASP A 1 175 ? 11.771 2.897 -21.173 1.00 73.19 175 ASP A N 1
ATOM 1416 C CA . ASP A 1 175 ? 12.721 3.814 -21.807 1.00 73.19 175 ASP A CA 1
ATOM 1417 C C . ASP A 1 175 ? 12.497 5.265 -21.326 1.00 73.19 175 ASP A C 1
ATOM 1419 O O . ASP A 1 175 ? 11.361 5.689 -21.085 1.00 73.19 175 ASP A O 1
ATOM 1423 N N . GLU A 1 176 ? 13.572 6.039 -21.159 1.00 59.25 176 GLU A N 1
ATOM 1424 C CA . GLU A 1 176 ? 13.557 7.372 -20.533 1.00 59.25 176 GLU A CA 1
ATOM 1425 C C . GLU A 1 176 ? 12.673 8.385 -21.287 1.00 59.25 176 GLU A C 1
ATOM 1427 O O . GLU A 1 176 ? 12.116 9.296 -20.665 1.00 59.25 176 GLU A O 1
ATOM 1432 N N . ASP A 1 177 ? 12.466 8.172 -22.591 1.00 56.00 177 ASP A N 1
ATOM 1433 C CA . ASP A 1 177 ? 11.668 9.021 -23.486 1.00 56.00 177 ASP A CA 1
ATOM 1434 C C . ASP A 1 177 ? 10.143 8.925 -23.254 1.00 56.00 177 ASP A C 1
ATOM 1436 O O . ASP A 1 177 ? 9.356 9.714 -23.789 1.00 56.00 177 ASP A O 1
ATOM 1440 N N . HIS A 1 178 ? 9.687 7.998 -22.410 1.00 58.19 178 HIS A N 1
ATOM 1441 C CA . HIS A 1 178 ? 8.273 7.775 -22.118 1.00 58.19 178 HIS A CA 1
ATOM 1442 C C . HIS A 1 178 ? 7.772 8.555 -20.882 1.00 58.19 178 HIS A C 1
ATOM 1444 O O . HIS A 1 178 ? 7.164 7.990 -19.970 1.00 58.19 178 HIS A O 1
ATOM 1450 N N . GLU A 1 179 ? 7.936 9.887 -20.855 1.00 55.56 179 GLU A N 1
ATOM 1451 C CA . GLU A 1 179 ? 7.363 10.749 -19.793 1.00 55.56 179 GLU A CA 1
ATOM 1452 C C . GLU A 1 179 ? 5.852 10.532 -19.590 1.00 55.56 179 GLU A C 1
ATOM 1454 O O . GLU A 1 179 ? 5.351 10.626 -18.471 1.00 55.56 179 GLU A O 1
ATOM 1459 N N . SER A 1 180 ? 5.133 10.171 -20.659 1.00 63.91 180 SER A N 1
ATOM 1460 C CA . SER A 1 180 ? 3.697 9.866 -20.609 1.00 63.91 180 SER A CA 1
ATOM 1461 C C . SER A 1 180 ? 3.336 8.647 -19.747 1.00 63.91 180 SER A C 1
ATOM 1463 O O . SER A 1 180 ? 2.195 8.559 -19.299 1.00 63.91 180 SER A O 1
ATOM 1465 N N . VAL A 1 181 ? 4.280 7.730 -19.497 1.00 72.44 181 VAL A N 1
ATOM 1466 C CA . VAL A 1 181 ? 4.053 6.462 -18.780 1.00 72.44 181 VAL A CA 1
ATOM 1467 C C . VAL A 1 181 ? 4.249 6.629 -17.268 1.00 72.44 181 VAL A C 1
ATOM 1469 O O . VAL A 1 181 ? 3.480 6.077 -16.482 1.00 72.44 181 VAL A O 1
ATOM 1472 N N . LYS A 1 182 ? 5.170 7.513 -16.847 1.00 69.56 182 LYS A N 1
ATOM 1473 C CA . LYS A 1 182 ? 5.454 7.833 -15.427 1.00 69.56 182 LYS A CA 1
ATOM 1474 C C . LYS A 1 182 ? 4.213 8.236 -14.630 1.00 69.56 182 LYS A C 1
ATOM 1476 O O . LYS A 1 182 ? 4.149 8.061 -13.418 1.00 69.56 182 LYS A O 1
ATOM 1481 N N . ASP A 1 183 ? 3.221 8.782 -15.320 1.00 74.88 183 ASP A N 1
ATOM 1482 C CA . ASP A 1 183 ? 1.980 9.263 -14.732 1.00 74.88 183 ASP A CA 1
ATOM 1483 C C . ASP A 1 183 ? 1.030 8.146 -14.263 1.00 74.88 183 ASP A C 1
ATOM 1485 O O . ASP A 1 183 ? 0.092 8.435 -13.513 1.00 74.88 183 ASP A O 1
ATOM 1489 N N . TYR A 1 184 ? 1.248 6.905 -14.711 1.00 79.19 184 TYR A N 1
ATOM 1490 C CA . TYR A 1 184 ? 0.486 5.709 -14.330 1.00 79.19 184 TYR A CA 1
ATOM 1491 C C . TYR A 1 184 ? 1.365 4.494 -13.969 1.00 79.19 184 TYR A C 1
ATOM 1493 O O . TYR A 1 184 ? 0.831 3.491 -13.504 1.00 79.19 184 TYR A O 1
ATOM 1501 N N . THR A 1 185 ? 2.692 4.597 -14.103 1.00 88.19 185 THR A N 1
ATOM 1502 C CA . THR A 1 185 ? 3.680 3.657 -13.538 1.00 88.19 185 THR A CA 1
ATOM 1503 C C . THR A 1 185 ? 4.704 4.382 -12.644 1.00 88.19 185 THR A C 1
ATOM 1505 O O . THR A 1 185 ? 5.891 4.483 -12.974 1.00 88.19 185 THR A O 1
ATOM 1508 N N . PRO A 1 186 ? 4.280 4.981 -11.519 1.00 91.00 186 PRO A N 1
ATOM 1509 C CA . PRO A 1 186 ? 5.206 5.669 -10.619 1.00 91.00 186 PRO A CA 1
ATOM 1510 C C . PRO A 1 186 ? 6.271 4.754 -9.994 1.00 91.00 186 PRO A C 1
ATOM 1512 O O . PRO A 1 186 ? 7.370 5.230 -9.716 1.00 91.00 186 PRO A O 1
ATOM 1515 N N . GLY A 1 187 ? 5.989 3.461 -9.814 1.00 93.19 187 GLY A N 1
ATOM 1516 C CA . GLY A 1 187 ? 6.968 2.469 -9.372 1.00 93.19 187 GLY A CA 1
ATOM 1517 C C . GLY A 1 187 ? 7.034 1.233 -10.266 1.00 93.19 187 GLY A C 1
ATOM 1518 O O . GLY A 1 187 ? 6.387 1.160 -11.310 1.00 93.19 187 GLY A O 1
ATOM 1519 N N . PHE A 1 188 ? 7.848 0.261 -9.846 1.00 93.88 188 PHE A N 1
ATOM 1520 C CA . PHE A 1 188 ? 8.190 -0.966 -10.587 1.00 93.88 188 PHE A CA 1
ATOM 1521 C C . PHE A 1 188 ? 8.937 -0.722 -11.910 1.00 93.88 188 PHE A C 1
ATOM 1523 O O . PHE A 1 188 ? 9.087 -1.619 -12.735 1.00 93.88 188 PHE A O 1
ATOM 1530 N N . ASN A 1 189 ? 9.490 0.479 -12.089 1.00 90.25 189 ASN A N 1
ATOM 1531 C CA . ASN A 1 189 ? 10.192 0.881 -13.314 1.00 90.25 189 ASN A CA 1
ATOM 1532 C C . ASN A 1 189 ? 11.545 0.181 -13.499 1.00 90.25 189 ASN A C 1
ATOM 1534 O O . ASN A 1 189 ? 12.144 0.259 -14.572 1.00 90.25 189 ASN A O 1
ATOM 1538 N N . THR A 1 190 ? 12.027 -0.510 -12.462 1.00 91.19 190 THR A N 1
ATOM 1539 C CA . THR A 1 190 ? 13.198 -1.379 -12.549 1.00 91.19 190 THR A CA 1
ATOM 1540 C C . THR A 1 190 ? 12.896 -2.744 -11.946 1.00 91.19 190 THR A C 1
ATOM 1542 O O . THR A 1 190 ? 12.357 -2.823 -10.842 1.00 91.19 190 THR A O 1
ATOM 1545 N N . LEU A 1 191 ? 13.258 -3.825 -12.633 1.00 92.56 191 LEU A N 1
ATOM 1546 C CA . LEU A 1 191 ? 12.980 -5.198 -12.199 1.00 92.56 191 LEU A CA 1
ATOM 1547 C C . LEU A 1 191 ? 14.117 -6.144 -12.600 1.00 92.56 191 LEU A C 1
ATOM 1549 O O . LEU A 1 191 ? 14.859 -5.895 -13.547 1.00 92.56 191 LEU A O 1
ATOM 1553 N N . SER A 1 192 ? 14.254 -7.234 -11.860 1.00 92.56 192 SER A N 1
ATOM 1554 C CA . SER A 1 192 ? 15.023 -8.425 -12.206 1.00 92.56 192 SER A CA 1
ATOM 1555 C C . SER A 1 192 ? 14.377 -9.642 -11.549 1.00 92.56 192 SER A C 1
ATOM 1557 O O . SER A 1 192 ? 13.508 -9.509 -10.687 1.00 92.56 192 SER A O 1
ATOM 1559 N N . GLU A 1 193 ? 14.815 -10.841 -11.925 1.00 92.38 193 GLU A N 1
ATOM 1560 C CA . GLU A 1 193 ? 14.326 -12.081 -11.312 1.00 92.38 193 GLU A CA 1
ATOM 1561 C C . GLU A 1 193 ? 14.610 -12.090 -9.805 1.00 92.38 193 GLU A C 1
ATOM 1563 O O . GLU A 1 193 ? 13.735 -12.388 -8.998 1.00 92.38 193 GLU A O 1
ATOM 1568 N N . ALA A 1 194 ? 15.806 -11.642 -9.413 1.00 91.69 194 ALA A N 1
ATOM 1569 C CA . ALA A 1 194 ? 16.182 -11.528 -8.011 1.00 91.69 194 ALA A CA 1
ATOM 1570 C C . ALA A 1 194 ? 15.349 -10.470 -7.267 1.00 91.69 194 ALA A C 1
ATOM 1572 O O . ALA A 1 194 ? 14.872 -10.749 -6.170 1.00 91.69 194 ALA A O 1
ATOM 1573 N N . SER A 1 195 ? 15.121 -9.286 -7.855 1.00 92.25 195 SER A N 1
ATOM 1574 C CA . SER A 1 195 ? 14.308 -8.255 -7.190 1.00 92.25 195 SER A CA 1
ATOM 1575 C C . SER A 1 195 ? 12.841 -8.661 -7.058 1.00 92.25 195 SER A C 1
ATOM 1577 O O . SER A 1 195 ? 12.168 -8.222 -6.133 1.00 92.25 195 SER A O 1
ATOM 1579 N N . HIS A 1 196 ? 12.330 -9.478 -7.981 1.00 94.75 196 HIS A N 1
ATOM 1580 C CA . HIS A 1 196 ? 10.970 -10.004 -7.913 1.00 94.75 196 HIS A CA 1
ATOM 1581 C C . HIS A 1 196 ? 10.818 -11.091 -6.832 1.00 94.75 196 HIS A C 1
ATOM 1583 O O . HIS A 1 196 ? 9.812 -11.141 -6.128 1.00 94.75 196 HIS A O 1
ATOM 1589 N N . GLU A 1 197 ? 11.836 -11.924 -6.602 1.00 92.31 197 GLU A N 1
ATOM 1590 C CA . GLU A 1 197 ? 11.841 -12.812 -5.429 1.00 92.31 197 GLU A CA 1
ATOM 1591 C C . GLU A 1 197 ? 11.933 -12.020 -4.110 1.00 92.31 197 GLU A C 1
ATOM 1593 O O . GLU A 1 197 ? 11.286 -12.374 -3.123 1.00 92.31 197 GLU A O 1
ATOM 1598 N N . GLU A 1 198 ? 12.668 -10.904 -4.085 1.00 91.50 198 GLU A N 1
ATOM 1599 C CA . GLU A 1 198 ? 12.678 -9.988 -2.935 1.00 91.50 198 GLU A CA 1
ATOM 1600 C C . GLU A 1 198 ? 11.315 -9.314 -2.715 1.00 91.50 198 GLU A C 1
ATOM 1602 O O . GLU A 1 198 ? 10.869 -9.195 -1.573 1.00 91.50 198 GLU A O 1
ATOM 1607 N N . GLU A 1 199 ? 10.618 -8.934 -3.792 1.00 94.00 199 GLU A N 1
ATOM 1608 C CA . GLU A 1 199 ? 9.251 -8.395 -3.766 1.00 94.00 199 GLU A CA 1
ATOM 1609 C C . GLU A 1 199 ? 8.314 -9.304 -2.960 1.00 94.00 199 GLU A C 1
ATOM 1611 O O . GLU A 1 199 ? 7.619 -8.849 -2.051 1.00 94.00 199 GLU A O 1
ATOM 1616 N N . LYS A 1 200 ? 8.375 -10.613 -3.215 1.00 93.50 200 LYS A N 1
ATOM 1617 C CA . LYS A 1 200 ? 7.591 -11.626 -2.501 1.00 93.50 200 LYS A CA 1
ATOM 1618 C C . LYS A 1 200 ? 7.886 -11.662 -1.003 1.00 93.50 200 LYS A C 1
ATOM 1620 O O . LYS A 1 200 ? 6.966 -11.793 -0.196 1.00 93.50 200 LYS A O 1
ATOM 1625 N N . VAL A 1 201 ? 9.158 -11.560 -0.613 1.00 93.00 201 VAL A N 1
ATOM 1626 C CA . VAL A 1 201 ? 9.572 -11.553 0.802 1.00 93.00 201 VAL A CA 1
ATOM 1627 C C . VAL A 1 201 ? 9.081 -10.284 1.500 1.00 93.00 201 VAL A C 1
ATOM 1629 O O . VAL A 1 201 ? 8.543 -10.352 2.607 1.00 93.00 201 VAL A O 1
ATOM 1632 N N . LEU A 1 202 ? 9.212 -9.132 0.839 1.00 94.94 202 LEU A N 1
ATOM 1633 C CA . LEU A 1 202 ? 8.713 -7.850 1.331 1.00 94.94 202 LEU A CA 1
ATOM 1634 C C . LEU A 1 202 ? 7.198 -7.878 1.547 1.00 94.94 202 LEU A C 1
ATOM 1636 O O . LEU A 1 202 ? 6.718 -7.530 2.628 1.00 94.94 202 LEU A O 1
ATOM 1640 N N . LEU A 1 203 ? 6.449 -8.352 0.551 1.00 97.19 203 LEU A N 1
ATOM 1641 C CA . LEU A 1 203 ? 5.000 -8.498 0.636 1.00 97.19 203 LEU A CA 1
ATOM 1642 C C . LEU A 1 203 ? 4.597 -9.497 1.720 1.00 97.19 203 LEU A C 1
ATOM 1644 O O . LEU A 1 203 ? 3.660 -9.235 2.473 1.00 97.19 203 LEU A O 1
ATOM 1648 N N . PHE A 1 204 ? 5.333 -10.601 1.879 1.00 96.75 204 PHE A N 1
ATOM 1649 C CA . PHE A 1 204 ? 5.080 -11.543 2.965 1.00 96.75 204 PHE A CA 1
ATOM 1650 C C . PHE A 1 204 ? 5.192 -10.878 4.341 1.00 96.75 204 PHE A C 1
ATOM 1652 O O . PHE A 1 204 ? 4.358 -11.152 5.200 1.00 96.75 204 PHE A O 1
ATOM 1659 N N . ASN A 1 205 ? 6.149 -9.970 4.558 1.00 95.88 205 ASN A N 1
ATOM 1660 C CA . ASN A 1 205 ? 6.261 -9.241 5.825 1.00 95.88 205 ASN A CA 1
ATOM 1661 C C . ASN A 1 205 ? 5.025 -8.369 6.103 1.00 95.88 205 ASN A C 1
ATOM 1663 O O . ASN A 1 205 ? 4.526 -8.352 7.231 1.00 95.88 205 ASN A O 1
ATOM 1667 N N . VAL A 1 206 ? 4.493 -7.698 5.075 1.00 98.38 206 VAL A N 1
ATOM 1668 C CA . VAL A 1 206 ? 3.247 -6.915 5.172 1.00 98.38 206 VAL A CA 1
ATOM 1669 C C . VAL A 1 206 ? 2.065 -7.832 5.495 1.00 98.38 206 VAL A C 1
ATOM 1671 O O . VAL A 1 206 ? 1.358 -7.624 6.482 1.00 98.38 206 VAL A O 1
ATOM 1674 N N . VAL A 1 207 ? 1.882 -8.894 4.706 1.00 98.44 207 VAL A N 1
ATOM 1675 C CA . VAL A 1 207 ? 0.791 -9.869 4.858 1.00 98.44 207 VAL A CA 1
ATOM 1676 C C . VAL A 1 207 ? 0.854 -10.571 6.214 1.00 98.44 207 VAL A C 1
ATOM 1678 O O . VAL A 1 207 ? -0.180 -10.827 6.835 1.00 98.44 207 VAL A O 1
ATOM 1681 N N . TYR A 1 208 ? 2.052 -10.882 6.702 1.00 98.31 208 TYR A N 1
ATOM 1682 C CA . TYR A 1 208 ? 2.265 -11.485 8.010 1.00 98.31 208 TYR A CA 1
ATOM 1683 C C . TYR A 1 208 ? 1.750 -10.574 9.128 1.00 98.31 208 TYR A C 1
ATOM 1685 O O . TYR A 1 208 ? 0.954 -11.018 9.959 1.00 98.31 208 TYR A O 1
ATOM 1693 N N . GLU A 1 209 ? 2.124 -9.293 9.118 1.00 98.50 209 GLU A N 1
ATOM 1694 C CA . GLU A 1 209 ? 1.681 -8.333 10.133 1.00 98.50 209 GLU A CA 1
ATOM 1695 C C . GLU A 1 209 ? 0.168 -8.045 10.034 1.00 98.50 209 GLU A C 1
ATOM 1697 O O . GLU A 1 209 ? -0.531 -8.027 11.051 1.00 98.50 209 GLU A O 1
ATOM 1702 N N . LEU A 1 210 ? -0.389 -7.960 8.819 1.00 98.62 210 LEU A N 1
ATOM 1703 C CA . LEU A 1 210 ? -1.842 -7.895 8.606 1.00 98.62 210 LEU A CA 1
ATOM 1704 C C . LEU A 1 210 ? -2.565 -9.124 9.181 1.00 98.62 210 LEU A C 1
ATOM 1706 O O . LEU A 1 210 ? -3.641 -9.008 9.773 1.00 98.62 210 LEU A O 1
ATOM 1710 N N . ASN A 1 211 ? -1.974 -10.316 9.074 1.00 98.00 211 ASN A N 1
ATOM 1711 C CA . ASN A 1 211 ? -2.534 -11.528 9.669 1.00 98.00 211 ASN A CA 1
ATOM 1712 C C . ASN A 1 211 ? -2.400 -11.566 11.199 1.00 98.00 211 ASN A C 1
ATOM 1714 O O . ASN A 1 211 ? -3.270 -12.145 11.861 1.00 98.00 211 ASN A O 1
ATOM 1718 N N . ILE A 1 212 ? -1.385 -10.919 11.783 1.00 97.81 212 ILE A N 1
ATOM 1719 C CA . ILE A 1 212 ? -1.334 -10.677 13.233 1.00 97.81 212 ILE A CA 1
ATOM 1720 C C . ILE A 1 212 ? -2.538 -9.824 13.646 1.00 97.81 212 ILE A C 1
ATOM 1722 O O . ILE A 1 212 ? -3.302 -10.258 14.518 1.00 97.81 212 ILE A O 1
ATOM 1726 N N . ALA A 1 213 ? -2.779 -8.692 12.972 1.00 97.38 213 ALA A N 1
ATOM 1727 C CA . ALA A 1 213 ? -3.953 -7.848 13.211 1.00 97.38 213 ALA A CA 1
ATOM 1728 C C . ALA A 1 213 ? -5.258 -8.658 13.078 1.00 97.38 213 ALA A C 1
ATOM 1730 O O . ALA A 1 213 ? -6.092 -8.702 13.988 1.00 97.38 213 ALA A O 1
ATOM 1731 N N . ARG A 1 214 ? -5.396 -9.435 11.999 1.00 95.44 214 ARG A N 1
ATOM 1732 C CA . ARG A 1 214 ? -6.551 -10.313 11.759 1.00 95.44 214 ARG A CA 1
ATOM 1733 C C . ARG A 1 214 ? -6.769 -11.343 12.873 1.00 95.44 214 ARG A C 1
ATOM 1735 O O . ARG A 1 214 ? -7.908 -11.666 13.214 1.00 95.44 214 ARG A O 1
ATOM 1742 N N . ASN A 1 215 ? -5.696 -11.878 13.453 1.00 93.94 215 ASN A N 1
ATOM 1743 C CA . ASN A 1 215 ? -5.751 -12.845 14.550 1.00 93.94 215 ASN A CA 1
ATOM 1744 C C . ASN A 1 215 ? -6.116 -12.206 15.906 1.00 93.94 215 ASN A C 1
ATOM 1746 O O . ASN A 1 215 ? -6.628 -12.892 16.808 1.00 93.94 215 ASN A O 1
ATOM 1750 N N . LEU A 1 216 ? -5.864 -10.907 16.079 1.00 94.69 216 LEU A N 1
ATOM 1751 C CA . LEU A 1 216 ? -6.295 -10.151 17.255 1.00 94.69 216 LEU A CA 1
ATOM 1752 C C . LEU A 1 216 ? -7.816 -9.987 17.291 1.00 94.69 216 LEU A C 1
ATOM 1754 O O . LEU A 1 216 ? -8.384 -10.087 18.375 1.00 94.69 216 LEU A O 1
ATOM 1758 N N . LEU A 1 217 ? -8.474 -9.907 16.131 1.00 93.12 217 LEU A N 1
ATOM 1759 C CA . LEU A 1 217 ? -9.933 -9.944 15.997 1.00 93.12 217 LEU A CA 1
ATOM 1760 C C . LEU A 1 217 ? -10.487 -11.335 16.380 1.00 93.12 217 LEU A C 1
ATOM 1762 O O . LEU A 1 217 ? -10.349 -12.337 15.660 1.00 93.12 217 LEU A O 1
ATOM 1766 N N . LYS A 1 218 ? -11.113 -11.426 17.559 1.00 88.31 218 LYS A N 1
ATOM 1767 C CA . LYS A 1 218 ? -11.526 -12.692 18.193 1.00 88.31 218 LYS A CA 1
ATOM 1768 C C . LYS A 1 218 ? -12.847 -13.295 17.689 1.00 88.31 218 LYS A C 1
ATOM 1770 O O . LYS A 1 218 ? -13.264 -14.316 18.235 1.00 88.31 218 LYS A O 1
ATOM 1775 N N . CYS A 1 219 ? -13.446 -12.785 16.610 1.00 86.69 219 CYS A N 1
ATOM 1776 C CA . CYS A 1 219 ? -14.611 -13.366 15.929 1.00 86.69 219 CYS A CA 1
ATOM 1777 C C . CYS A 1 219 ? -14.253 -14.680 15.198 1.00 86.69 219 CYS A C 1
ATOM 1779 O O . CYS A 1 219 ? -14.118 -14.746 13.977 1.00 86.69 219 CYS A O 1
ATOM 1781 N N . ARG A 1 220 ? -13.990 -15.749 15.954 1.00 80.56 220 ARG A N 1
ATOM 1782 C CA . ARG A 1 220 ? -13.672 -17.076 15.406 1.00 80.56 220 ARG A CA 1
ATOM 1783 C C . ARG A 1 220 ? -14.964 -17.884 15.255 1.00 80.56 220 ARG A C 1
ATOM 1785 O O . ARG A 1 220 ? -15.571 -18.166 16.286 1.00 80.56 220 ARG A O 1
ATOM 1792 N N . PRO A 1 221 ? -15.348 -18.323 14.039 1.00 80.50 221 PRO A N 1
ATOM 1793 C CA . PRO A 1 221 ? -16.586 -19.082 13.819 1.00 80.50 221 PRO A CA 1
ATOM 1794 C C . PRO A 1 221 ? -16.723 -20.341 14.689 1.00 80.50 221 PRO A C 1
ATOM 1796 O O . PRO A 1 221 ? -17.826 -20.748 15.029 1.00 80.50 221 PRO A 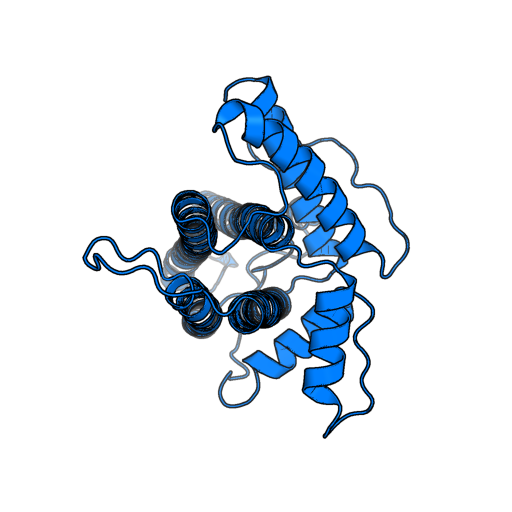O 1
ATOM 1799 N N . TRP A 1 222 ? -15.599 -20.951 15.079 1.00 79.81 222 TRP A N 1
ATOM 1800 C CA . TRP A 1 222 ? -15.547 -22.178 15.881 1.00 79.81 222 TRP A CA 1
ATOM 1801 C C . TRP A 1 222 ? -15.467 -21.951 17.402 1.00 79.81 222 TRP A C 1
ATOM 1803 O O . TRP A 1 222 ? -15.294 -22.913 18.150 1.00 79.81 222 TRP A O 1
ATOM 1813 N N . LYS A 1 223 ? -15.538 -20.704 17.890 1.00 77.81 223 LYS A N 1
ATOM 1814 C CA . LYS A 1 223 ? -15.558 -20.397 19.330 1.00 77.81 223 LYS A CA 1
ATOM 1815 C C . LYS A 1 223 ? -16.915 -19.836 19.741 1.00 77.81 223 LYS A C 1
ATOM 1817 O O . LYS A 1 223 ? -17.403 -18.890 19.140 1.00 77.81 223 LYS A O 1
ATOM 1822 N N . GLN A 1 224 ? -17.485 -20.400 20.805 1.00 71.12 224 GLN A N 1
ATOM 1823 C CA . GLN A 1 224 ? -18.776 -19.971 21.358 1.00 71.12 224 GLN A CA 1
ATOM 1824 C C . GLN A 1 224 ? -18.646 -18.848 22.397 1.00 71.12 224 GLN A C 1
ATOM 1826 O O . GLN A 1 224 ? -19.604 -18.121 22.639 1.00 71.12 224 GLN A O 1
ATOM 1831 N N . THR A 1 225 ? -17.472 -18.689 23.015 1.00 73.25 225 THR A N 1
ATOM 1832 C CA . THR A 1 225 ? -17.217 -17.638 24.004 1.00 73.25 225 THR A CA 1
ATOM 1833 C C . THR A 1 225 ? -16.632 -16.395 23.346 1.00 73.25 225 THR A C 1
ATOM 1835 O O . THR A 1 225 ? -15.681 -16.474 22.563 1.00 73.25 225 THR A O 1
ATOM 1838 N N . GLN A 1 226 ? -17.189 -15.232 23.688 1.00 71.00 226 GLN A N 1
ATOM 1839 C CA . GLN A 1 226 ? -16.610 -13.954 23.297 1.00 71.00 226 GLN A CA 1
ATOM 1840 C C . GLN A 1 226 ? -15.376 -13.657 24.152 1.00 71.00 226 GLN A C 1
ATOM 1842 O O . GLN A 1 226 ? -15.362 -13.875 25.363 1.00 71.00 226 GLN A O 1
ATOM 1847 N N . VAL A 1 227 ? -14.327 -13.174 23.493 1.00 80.81 227 VAL A N 1
ATOM 1848 C CA . VAL A 1 227 ? -13.096 -12.699 24.121 1.00 80.81 227 VAL A CA 1
ATOM 1849 C C . VAL A 1 227 ? -12.890 -11.277 23.635 1.00 80.81 227 VAL A C 1
ATOM 1851 O O . VAL A 1 227 ? -12.982 -11.035 22.432 1.00 80.81 227 VAL A O 1
ATOM 1854 N N . MET A 1 228 ? -12.613 -10.364 24.562 1.00 83.88 228 MET A N 1
ATOM 1855 C CA . MET A 1 228 ? -12.340 -8.967 24.235 1.00 83.88 228 MET A CA 1
ATOM 1856 C C . MET A 1 228 ? -11.140 -8.861 23.293 1.00 83.88 228 MET A C 1
ATOM 1858 O O . MET A 1 228 ? -10.129 -9.554 23.469 1.00 83.88 228 MET A O 1
ATOM 1862 N N . THR A 1 229 ? -11.258 -7.994 22.294 1.00 86.38 229 THR A N 1
ATOM 1863 C CA . THR A 1 229 ? -10.149 -7.690 21.393 1.00 86.38 229 THR A CA 1
ATOM 1864 C C . THR A 1 229 ? -9.205 -6.717 22.088 1.00 86.38 229 THR A C 1
ATOM 1866 O O . THR A 1 229 ? -9.632 -5.774 22.748 1.00 86.38 229 THR A O 1
ATOM 1869 N N . LYS A 1 230 ? -7.899 -6.946 21.943 1.00 91.00 230 LYS A N 1
ATOM 1870 C CA . LYS A 1 230 ? -6.888 -5.982 22.373 1.00 91.00 230 LYS A CA 1
ATOM 1871 C C . LYS A 1 230 ? -6.749 -4.916 21.292 1.00 91.00 230 LYS A C 1
ATOM 1873 O O . LYS A 1 230 ? -6.019 -5.113 20.327 1.00 91.00 230 LYS A O 1
ATOM 1878 N N . GLU A 1 231 ? -7.511 -3.842 21.435 1.00 94.00 231 GLU A N 1
ATOM 1879 C CA . GLU A 1 231 ? -7.629 -2.781 20.430 1.00 94.00 231 GLU A CA 1
ATOM 1880 C C . GLU A 1 231 ? -6.291 -2.111 20.111 1.00 94.00 231 GLU A C 1
ATOM 1882 O O . GLU A 1 231 ? -5.921 -2.035 18.945 1.00 94.00 231 GLU A O 1
ATOM 1887 N N . LEU A 1 232 ? -5.517 -1.741 21.136 1.00 95.75 232 LEU A N 1
ATOM 1888 C CA . LEU A 1 232 ? -4.201 -1.124 20.943 1.00 95.75 232 LEU A CA 1
ATOM 1889 C C . LEU A 1 232 ? -3.221 -2.052 20.212 1.00 95.75 232 LEU A C 1
ATOM 1891 O O . LEU A 1 232 ? -2.510 -1.601 19.322 1.00 95.75 232 LEU A O 1
ATOM 1895 N N . ASP A 1 233 ? -3.215 -3.352 20.529 1.00 97.06 233 ASP A N 1
ATOM 1896 C CA . ASP A 1 233 ? -2.377 -4.329 19.818 1.00 97.06 233 ASP A CA 1
ATOM 1897 C C . ASP A 1 233 ? -2.819 -4.455 18.346 1.00 97.06 233 ASP A C 1
ATOM 1899 O O . ASP A 1 233 ? -1.992 -4.637 17.456 1.00 97.06 233 ASP A O 1
ATOM 1903 N N . PHE A 1 234 ? -4.128 -4.366 18.075 1.00 97.62 234 PHE A N 1
ATOM 1904 C CA . PHE A 1 234 ? -4.672 -4.430 16.717 1.00 97.62 234 PHE A CA 1
ATOM 1905 C C . PHE A 1 234 ? -4.266 -3.205 15.898 1.00 97.62 234 PHE A C 1
ATOM 1907 O O . PHE A 1 234 ? -3.755 -3.358 14.789 1.00 97.62 234 PHE A O 1
ATOM 1914 N N . GLN A 1 235 ? -4.442 -2.010 16.465 1.00 98.19 235 GLN A N 1
ATOM 1915 C CA . GLN A 1 235 ? -4.019 -0.757 15.846 1.00 98.19 235 GLN A CA 1
ATOM 1916 C C . GLN A 1 235 ? -2.504 -0.740 15.620 1.00 98.19 235 GLN A C 1
ATOM 1918 O O . GLN A 1 235 ? -2.058 -0.401 14.528 1.00 98.19 235 GLN A O 1
ATOM 1923 N N . TYR A 1 236 ? -1.719 -1.193 16.605 1.00 98.38 236 TYR A N 1
ATOM 1924 C CA . TYR A 1 236 ? -0.267 -1.324 16.489 1.00 98.38 236 TYR A CA 1
ATOM 1925 C C . TYR A 1 236 ? 0.129 -2.171 15.275 1.00 98.38 236 TYR A C 1
ATOM 1927 O O . TYR A 1 236 ? 0.953 -1.737 14.471 1.00 98.38 236 TYR A O 1
ATOM 1935 N N . SER A 1 237 ? -0.467 -3.357 15.109 1.00 98.38 237 SER A N 1
ATOM 1936 C CA . SER A 1 237 ? -0.163 -4.221 13.964 1.00 98.38 237 SER A CA 1
ATOM 1937 C C . SER A 1 237 ? -0.592 -3.604 12.631 1.00 98.38 237 SER A C 1
ATOM 1939 O O . SER A 1 237 ? 0.148 -3.716 11.657 1.00 98.38 237 SER A O 1
ATOM 1941 N N . LEU A 1 238 ? -1.731 -2.902 12.564 1.00 98.56 238 LEU A N 1
ATOM 1942 C CA . LEU A 1 238 ? -2.131 -2.194 11.340 1.00 98.56 238 LEU A CA 1
ATOM 1943 C C . LEU A 1 238 ? -1.148 -1.075 10.966 1.00 98.56 238 LEU A C 1
ATOM 1945 O O . LEU A 1 238 ? -0.741 -0.984 9.808 1.00 98.56 238 LEU A O 1
ATOM 1949 N N . VAL A 1 239 ? -0.724 -0.254 11.933 1.00 98.75 239 VAL A N 1
ATOM 1950 C CA . VAL A 1 239 ? 0.256 0.817 11.688 1.00 98.75 239 VAL A CA 1
ATOM 1951 C C . VAL A 1 239 ? 1.605 0.227 11.279 1.00 98.75 239 VAL A C 1
ATOM 1953 O O . VAL A 1 239 ? 2.197 0.669 10.297 1.00 98.75 239 VAL A O 1
ATOM 1956 N N . LYS A 1 240 ? 2.072 -0.825 11.957 1.00 98.69 240 LYS A N 1
ATOM 1957 C CA . LYS A 1 240 ? 3.319 -1.505 11.588 1.00 98.69 240 LYS A CA 1
ATOM 1958 C C . LYS A 1 240 ? 3.257 -2.099 10.176 1.00 98.69 240 LYS A C 1
ATOM 1960 O O . LYS A 1 240 ? 4.213 -1.946 9.419 1.00 98.69 240 LYS A O 1
ATOM 1965 N N . ALA A 1 241 ? 2.141 -2.727 9.800 1.00 98.75 241 ALA A N 1
ATOM 1966 C CA . ALA A 1 241 ? 1.933 -3.231 8.443 1.00 98.75 241 ALA A CA 1
ATOM 1967 C C . ALA A 1 241 ? 2.012 -2.104 7.400 1.00 98.75 241 ALA A C 1
ATOM 1969 O O . ALA A 1 241 ? 2.613 -2.291 6.346 1.00 98.75 241 ALA A O 1
ATOM 1970 N N . PHE A 1 242 ? 1.483 -0.918 7.714 1.00 98.88 242 PHE A N 1
ATOM 1971 C CA . PHE A 1 242 ? 1.587 0.250 6.843 1.00 98.88 242 PHE A CA 1
ATOM 1972 C C . PHE A 1 242 ? 3.021 0.753 6.678 1.00 98.88 242 PHE A C 1
ATOM 1974 O O . PHE A 1 242 ? 3.417 1.036 5.554 1.00 98.88 242 PHE A O 1
ATOM 1981 N N . TYR A 1 243 ? 3.836 0.790 7.737 1.00 98.75 243 TYR A N 1
ATOM 1982 C CA . TYR A 1 243 ? 5.264 1.119 7.604 1.00 98.75 243 TYR A CA 1
ATOM 1983 C C . TYR A 1 243 ? 6.012 0.114 6.723 1.00 98.75 243 TYR A C 1
ATOM 1985 O O . TYR A 1 243 ? 6.769 0.519 5.843 1.00 98.75 243 TYR A O 1
ATOM 1993 N N . LEU A 1 244 ? 5.770 -1.188 6.912 1.00 98.44 244 LEU A N 1
ATOM 1994 C CA . LEU A 1 244 ? 6.349 -2.229 6.056 1.00 98.44 244 LEU A CA 1
ATOM 1995 C C . LEU A 1 244 ? 5.907 -2.054 4.595 1.00 98.44 244 LEU A C 1
ATOM 1997 O O . LEU A 1 244 ? 6.726 -2.173 3.686 1.00 98.44 244 LEU A O 1
ATOM 2001 N N . TYR A 1 245 ? 4.636 -1.709 4.371 1.00 98.75 245 TYR A N 1
ATOM 2002 C CA . TYR A 1 245 ? 4.092 -1.474 3.037 1.00 98.75 245 TYR A CA 1
ATOM 2003 C C . TYR A 1 245 ? 4.666 -0.207 2.385 1.00 98.75 245 TYR A C 1
ATOM 2005 O O . TYR A 1 245 ? 5.063 -0.240 1.223 1.00 98.75 245 TYR A O 1
ATOM 2013 N N . MET A 1 246 ? 4.806 0.896 3.125 1.00 98.75 246 MET A N 1
ATOM 2014 C CA . MET A 1 246 ? 5.453 2.110 2.612 1.00 98.75 246 MET A CA 1
ATOM 2015 C C . MET A 1 246 ? 6.936 1.875 2.317 1.00 98.75 246 MET A C 1
ATOM 2017 O O . MET A 1 246 ? 7.453 2.399 1.334 1.00 98.75 246 MET A O 1
ATOM 2021 N N . GLY A 1 247 ? 7.609 1.049 3.123 1.00 97.31 247 GLY A N 1
ATOM 2022 C CA . GLY A 1 247 ? 8.972 0.599 2.854 1.00 97.31 247 GLY A CA 1
ATOM 2023 C C . GLY A 1 247 ? 9.086 -0.203 1.563 1.00 97.31 247 GLY A C 1
ATOM 2024 O O . GLY A 1 247 ? 9.960 0.070 0.742 1.00 97.31 247 GLY A O 1
ATOM 2025 N N . PHE A 1 248 ? 8.163 -1.145 1.360 1.00 96.94 248 PHE A N 1
ATOM 2026 C CA . PHE A 1 248 ? 8.026 -1.884 0.111 1.00 96.94 248 PHE A CA 1
ATOM 2027 C C . PHE A 1 248 ? 7.855 -0.940 -1.086 1.00 96.94 248 PHE A C 1
ATOM 2029 O O . PHE A 1 248 ? 8.673 -0.990 -2.000 1.00 96.94 248 PHE A O 1
ATOM 2036 N N . LEU A 1 249 ? 6.869 -0.035 -1.063 1.00 97.94 249 LEU A N 1
ATOM 2037 C CA . LEU A 1 249 ? 6.648 0.918 -2.158 1.00 97.94 249 LEU A CA 1
ATOM 2038 C C . LEU A 1 249 ? 7.890 1.789 -2.406 1.00 97.94 249 LEU A C 1
ATOM 2040 O O . LEU A 1 249 ? 8.309 1.960 -3.549 1.00 97.94 249 LEU A O 1
ATOM 2044 N N . GLY A 1 250 ? 8.545 2.270 -1.348 1.00 96.50 250 GLY A N 1
ATOM 2045 C CA . GLY A 1 250 ? 9.793 3.022 -1.464 1.00 96.50 250 GLY A CA 1
ATOM 2046 C C . GLY A 1 250 ? 10.894 2.257 -2.213 1.00 96.50 250 GLY A C 1
ATOM 2047 O O . GLY A 1 250 ? 11.525 2.80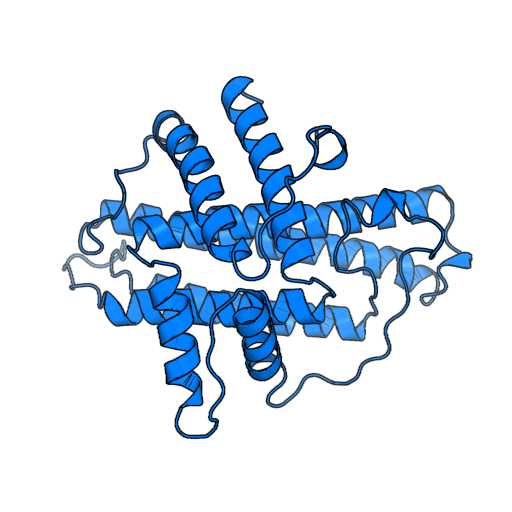7 -3.115 1.00 96.50 250 GLY A O 1
ATOM 2048 N N . LEU A 1 251 ? 11.079 0.965 -1.917 1.00 94.00 251 LEU A N 1
ATOM 2049 C CA . LEU A 1 251 ? 12.025 0.095 -2.635 1.00 94.00 251 LEU A CA 1
ATOM 2050 C C . LEU A 1 251 ? 11.616 -0.211 -4.084 1.00 94.00 251 LEU A C 1
ATOM 2052 O O . LEU A 1 251 ? 12.472 -0.575 -4.896 1.00 94.00 251 LEU A O 1
ATOM 2056 N N . GLN A 1 252 ? 10.335 -0.061 -4.425 1.00 94.19 252 GLN A N 1
ATOM 2057 C CA . GLN A 1 252 ? 9.839 -0.168 -5.801 1.00 94.19 252 GLN A CA 1
ATOM 2058 C C . GLN A 1 252 ? 9.900 1.158 -6.573 1.00 94.19 252 GLN A C 1
ATOM 2060 O O . GLN A 1 252 ? 9.485 1.212 -7.730 1.00 94.19 252 GLN A O 1
ATOM 2065 N N . GLY A 1 253 ? 10.469 2.212 -5.977 1.00 93.94 253 GLY A N 1
ATOM 2066 C CA . GLY A 1 253 ? 10.727 3.494 -6.637 1.00 93.94 253 GLY A CA 1
ATOM 2067 C C . GLY A 1 253 ? 9.646 4.551 -6.426 1.00 93.94 253 GLY A C 1
ATOM 2068 O O . GLY A 1 253 ? 9.730 5.625 -7.019 1.00 93.94 253 GLY A O 1
ATOM 2069 N N . PHE A 1 254 ? 8.657 4.285 -5.574 1.00 95.88 254 PHE A N 1
ATOM 2070 C CA . PHE A 1 254 ? 7.631 5.266 -5.252 1.00 95.88 254 PHE A CA 1
ATOM 2071 C C . PHE A 1 254 ? 8.165 6.357 -4.307 1.00 95.88 254 PHE A C 1
ATOM 2073 O O . PHE A 1 254 ? 8.753 6.071 -3.264 1.00 95.88 254 PHE A O 1
ATOM 2080 N N . SER A 1 255 ? 7.888 7.620 -4.634 1.00 95.94 255 SER A N 1
ATOM 2081 C CA . SER A 1 255 ? 7.942 8.751 -3.698 1.00 95.94 255 SER A CA 1
ATOM 2082 C C . SER A 1 255 ? 6.587 8.997 -3.026 1.00 95.94 255 SER A C 1
ATOM 2084 O O . SER A 1 255 ? 5.549 8.562 -3.530 1.00 95.94 255 SER A O 1
ATOM 2086 N N . ASP A 1 256 ? 6.580 9.762 -1.935 1.00 96.88 256 ASP A N 1
ATOM 2087 C CA . ASP A 1 256 ? 5.370 10.245 -1.260 1.00 96.88 256 ASP A CA 1
ATOM 2088 C C . ASP A 1 256 ? 4.424 10.995 -2.210 1.00 96.88 256 ASP A C 1
ATOM 2090 O O . ASP A 1 256 ? 3.222 10.722 -2.233 1.00 96.88 256 ASP A O 1
ATOM 2094 N N . GLU A 1 257 ? 4.969 11.871 -3.059 1.00 95.50 257 GLU A N 1
ATOM 2095 C CA . GLU A 1 257 ? 4.194 12.553 -4.098 1.00 95.50 257 GLU A CA 1
ATOM 2096 C C . GLU A 1 257 ? 3.607 11.556 -5.106 1.00 95.50 257 GLU A C 1
ATOM 2098 O O . GLU A 1 257 ? 2.428 11.633 -5.448 1.00 95.50 257 GLU A O 1
ATOM 2103 N N . SER A 1 258 ? 4.403 10.597 -5.583 1.00 94.94 258 SER A N 1
ATOM 2104 C CA . SER A 1 258 ? 3.950 9.637 -6.593 1.00 94.94 258 SER A CA 1
ATOM 2105 C C . SER A 1 258 ? 2.846 8.707 -6.068 1.00 94.94 258 SER A C 1
ATOM 2107 O O . SER A 1 258 ? 1.882 8.438 -6.788 1.00 94.94 258 SER A O 1
ATOM 2109 N N . ILE A 1 259 ? 2.930 8.306 -4.791 1.00 97.00 259 ILE A N 1
ATOM 2110 C CA . ILE A 1 259 ? 1.899 7.537 -4.082 1.00 97.00 259 ILE A CA 1
ATOM 2111 C C . ILE A 1 259 ? 0.614 8.353 -4.008 1.00 97.00 259 ILE A C 1
ATOM 2113 O O . ILE A 1 259 ? -0.454 7.854 -4.360 1.00 97.00 259 ILE A O 1
ATOM 2117 N N . TYR A 1 260 ? 0.711 9.623 -3.609 1.00 96.94 260 TYR A N 1
ATOM 2118 C CA . TYR A 1 260 ? -0.444 10.511 -3.565 1.00 96.94 260 TYR A CA 1
ATOM 2119 C C . TYR A 1 260 ? -1.091 10.686 -4.947 1.00 96.94 260 TYR A C 1
ATOM 2121 O O . TYR A 1 260 ? -2.310 10.565 -5.070 1.00 96.94 260 TYR A O 1
ATOM 2129 N N . ARG A 1 261 ? -0.299 10.930 -6.000 1.00 95.19 261 ARG A N 1
ATOM 2130 C CA . ARG A 1 261 ? -0.810 11.117 -7.371 1.00 95.19 261 ARG A CA 1
ATOM 2131 C C . ARG A 1 261 ? -1.528 9.868 -7.884 1.00 95.19 261 ARG A C 1
ATOM 2133 O O . ARG A 1 261 ? -2.624 9.988 -8.438 1.00 95.19 261 ARG A O 1
ATOM 2140 N N . LEU A 1 262 ? -0.941 8.687 -7.677 1.00 95.44 262 LEU A N 1
ATOM 2141 C CA . LEU A 1 262 ? -1.559 7.402 -8.011 1.00 95.44 262 LEU A CA 1
ATOM 2142 C C . LEU A 1 262 ? -2.880 7.223 -7.261 1.00 95.44 262 LEU A C 1
ATOM 2144 O O . LEU A 1 262 ? -3.917 6.972 -7.877 1.00 95.44 262 LEU A O 1
ATOM 2148 N N . PHE A 1 263 ? -2.845 7.414 -5.942 1.00 96.31 263 PH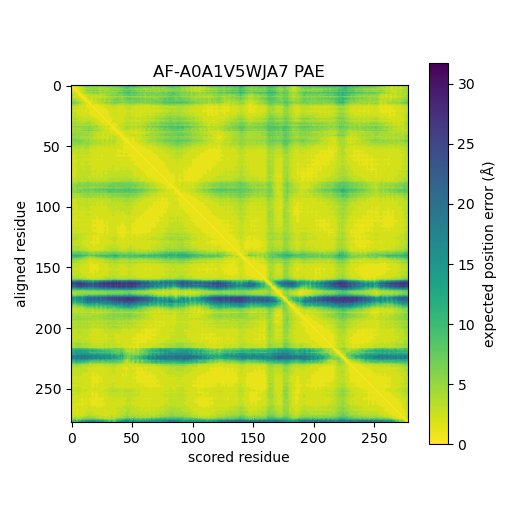E A N 1
ATOM 2149 C CA . PHE A 1 263 ? -4.010 7.266 -5.086 1.00 96.31 263 PHE A CA 1
ATOM 2150 C C . PHE A 1 263 ? -5.132 8.218 -5.500 1.00 96.31 263 PHE A C 1
ATOM 2152 O O . PHE A 1 263 ? -6.262 7.784 -5.688 1.00 96.31 263 PHE A O 1
ATOM 2159 N N . PHE A 1 264 ? -4.828 9.493 -5.750 1.00 96.00 264 PHE A N 1
ATOM 2160 C CA . PHE A 1 264 ? -5.802 10.470 -6.233 1.00 96.00 264 PHE A CA 1
ATOM 2161 C C . PHE A 1 264 ? -6.505 9.997 -7.510 1.00 96.00 264 PHE A C 1
ATOM 2163 O O . PHE A 1 264 ? -7.737 9.974 -7.561 1.00 96.00 264 PHE A O 1
ATOM 2170 N N . LYS A 1 265 ? -5.746 9.583 -8.535 1.00 94.56 265 LYS A N 1
ATOM 2171 C CA . LYS A 1 265 ? -6.327 9.104 -9.800 1.00 94.56 265 LYS A CA 1
ATOM 2172 C C . LYS A 1 265 ? -7.202 7.875 -9.573 1.00 94.56 265 LYS A C 1
ATOM 2174 O O . LYS A 1 265 ? -8.314 7.812 -10.102 1.00 94.56 265 LYS A O 1
ATOM 2179 N N . LYS A 1 266 ? -6.742 6.938 -8.742 1.00 94.62 266 LYS A N 1
ATOM 2180 C CA . LYS A 1 266 ? -7.510 5.741 -8.403 1.00 94.62 266 LYS A CA 1
ATOM 2181 C C . LYS A 1 266 ? -8.816 6.077 -7.688 1.00 94.62 266 LYS A C 1
ATOM 2183 O O . LYS A 1 266 ? -9.866 5.535 -8.026 1.00 94.62 266 LYS A O 1
ATOM 2188 N N . GLN A 1 267 ? -8.792 7.046 -6.780 1.00 93.88 267 GLN A N 1
ATOM 2189 C CA . GLN A 1 267 ? -9.995 7.502 -6.095 1.00 93.88 267 GLN A CA 1
ATOM 2190 C C . GLN A 1 267 ? -11.008 8.138 -7.050 1.00 93.88 267 GLN A C 1
ATOM 2192 O O . GLN A 1 267 ? -12.203 7.849 -6.968 1.00 93.88 267 GLN A O 1
ATOM 2197 N N . ARG A 1 268 ? -10.555 8.918 -8.039 1.00 94.44 268 ARG A N 1
ATOM 2198 C CA . ARG A 1 268 ? -11.448 9.456 -9.080 1.00 94.44 268 ARG A CA 1
ATOM 2199 C C . ARG A 1 268 ? -12.060 8.359 -9.950 1.00 94.44 268 ARG A C 1
ATOM 2201 O O . ARG A 1 268 ? -13.248 8.442 -10.266 1.00 94.44 268 ARG A O 1
ATOM 2208 N N . LEU A 1 269 ? -11.297 7.315 -10.275 1.00 93.50 269 LEU A N 1
ATOM 2209 C CA . LEU A 1 269 ? -11.818 6.134 -10.966 1.00 93.50 269 LEU A CA 1
ATOM 2210 C C . LEU A 1 269 ? -12.893 5.420 -10.133 1.00 93.50 269 LEU A C 1
ATOM 2212 O O . LEU A 1 269 ? -13.971 5.127 -10.647 1.00 93.50 269 LEU A O 1
ATOM 2216 N N . ASN A 1 270 ? -12.641 5.198 -8.844 1.00 92.25 270 ASN A N 1
ATOM 2217 C CA . ASN A 1 270 ? -13.578 4.509 -7.957 1.00 92.25 270 ASN A CA 1
ATOM 2218 C C . ASN A 1 270 ? -14.874 5.310 -7.742 1.00 92.25 270 ASN A C 1
ATOM 2220 O O . ASN A 1 270 ? -15.965 4.750 -7.833 1.00 92.25 270 ASN A O 1
ATOM 2224 N N . LEU A 1 271 ? -14.796 6.633 -7.587 1.00 92.19 271 LEU A N 1
ATOM 2225 C CA . LEU A 1 271 ? -15.984 7.496 -7.532 1.00 92.19 271 LEU A CA 1
ATOM 2226 C C . LEU A 1 271 ? -16.788 7.477 -8.838 1.00 92.19 271 LEU A C 1
ATOM 2228 O O . LEU A 1 271 ? -18.017 7.577 -8.820 1.00 92.19 271 LEU A O 1
ATOM 2232 N N . TRP A 1 272 ? -16.116 7.361 -9.986 1.00 92.88 272 TRP A N 1
ATOM 2233 C CA . TRP A 1 272 ? -16.794 7.176 -11.266 1.00 92.88 272 TRP A CA 1
ATOM 2234 C C . TRP A 1 272 ? -17.510 5.818 -11.337 1.00 92.88 272 TRP A C 1
ATOM 2236 O O . TRP A 1 272 ? -18.680 5.788 -11.728 1.00 92.88 272 TRP A O 1
ATOM 2246 N N . ARG A 1 273 ? -16.871 4.722 -10.893 1.00 90.19 273 ARG A N 1
ATOM 2247 C CA . ARG A 1 273 ? -17.482 3.376 -10.819 1.00 90.19 273 ARG A CA 1
ATOM 2248 C C . ARG A 1 273 ? -18.748 3.389 -9.957 1.00 90.19 273 ARG A C 1
ATOM 2250 O O . ARG A 1 273 ? -19.822 3.023 -10.429 1.00 90.19 273 ARG A O 1
ATOM 2257 N N . GLN A 1 274 ? -18.668 3.973 -8.758 1.00 88.50 274 GLN A N 1
ATOM 2258 C CA . GLN A 1 274 ? -19.810 4.129 -7.844 1.00 88.50 274 GLN A CA 1
ATOM 2259 C C . GLN A 1 274 ? -20.988 4.900 -8.468 1.00 88.50 274 GLN A C 1
ATOM 2261 O O . GLN A 1 274 ? -22.146 4.557 -8.244 1.00 88.50 274 GLN A O 1
ATOM 2266 N N . LYS A 1 275 ? -20.719 5.945 -9.263 1.00 88.44 275 LYS A N 1
ATOM 2267 C CA . LYS A 1 275 ? -21.766 6.755 -9.917 1.00 88.44 275 LYS A CA 1
ATOM 2268 C C . LYS A 1 275 ? -22.379 6.082 -11.143 1.00 88.44 275 LYS A C 1
ATOM 2270 O O . LYS A 1 275 ? -23.506 6.409 -11.511 1.00 88.44 275 LYS A O 1
ATOM 2275 N N . THR A 1 276 ? -21.630 5.207 -11.808 1.00 85.50 276 THR A N 1
ATOM 2276 C CA . THR A 1 276 ? -22.023 4.606 -13.091 1.00 85.50 276 THR A CA 1
ATOM 2277 C C . THR A 1 276 ? -22.492 3.158 -12.976 1.00 85.50 276 THR A C 1
ATOM 2279 O O . THR A 1 276 ? -23.030 2.640 -13.953 1.00 85.50 276 THR A O 1
ATOM 2282 N N . ASN A 1 277 ? -22.373 2.537 -11.793 1.00 75.50 277 ASN A N 1
ATOM 2283 C CA . ASN A 1 277 ? -22.609 1.106 -11.561 1.00 75.50 277 ASN A CA 1
ATOM 2284 C C . ASN A 1 277 ? -21.781 0.211 -12.501 1.00 75.50 277 ASN A C 1
ATOM 2286 O O . ASN A 1 277 ? -22.269 -0.829 -12.949 1.00 75.50 277 ASN A O 1
ATOM 2290 N N . TYR A 1 278 ? -20.570 0.663 -12.839 1.00 56.47 278 TYR A N 1
ATOM 2291 C CA . TYR A 1 278 ? -19.573 -0.132 -13.552 1.00 56.47 278 TYR A CA 1
ATOM 2292 C C . TYR A 1 278 ? -18.740 -0.940 -12.562 1.00 56.47 278 TYR A C 1
ATOM 2294 O O . TYR A 1 278 ? -18.339 -0.344 -11.535 1.00 56.47 278 TYR A O 1
#

Nearest PDB structures (foldseek):
  4phq-assembly4_D  TM=2.002E-01  e=1.192E+00  Escherichia coli K-12
  6ivo-assembly1_C  TM=1.822E-01  e=6.688E+00  Klebsiella pneumoniae
  6iv1-assembly1_B  TM=1.359E-01  e=3.934E+00  Klebsiella pneumoniae IS53
  4pxz-assembly1_A  TM=1.257E-01  e=8.720E+00  Homo sapiens

Sequence (278 aa):
MDIRNIKEIVPSLEVGTYLQAMYSLSLEQLDGYRQIEKLPDYPVDINNHQNQVVLKDFIARVIEELMEGYESTSEVVKICHKWGWNIDQLTEDEYTQVLNHLQNANEEQGDALGFLFTLFHFANILPEDIFSWGTSYVVDYSDFKVKELKDVITLGIAMVTEGSIGLVNRFNMIDEDHESVKDYTPGFNTLSEASHEEEKVLLFNVVYELNIARNLLKCRPWKQTQVMTKELDFQYSLVKAFYLYMGFLGLQGFSDESIYRLFFKKQRLNLWRQKTNY

Secondary structure (DSSP, 8-state):
--GGG--SPPPP--TT-HHHHHHHHHHHHHHHHHHHHTPPPSSP-TTSHHHHHHHHHHHHHHHHHHHHHHHHHHHHHHHHHHTTT-GGG--HHHHHHHHHHHHHHHHHHHHHHHHHHHHHHHTT--HHHHHHHHHHHHTTT------SHHHHHHHHHHHHHTTT------EE-S-TT-HHHHTT-SS--EE-HHHHHHHHHHHHHHHHHHHHHHHHS---TT--S-----HHHHHHHHHHHHHHHHHHHHHTT--HHHHHHHHHHHHHHHHHHHHHT-

Foldseek 3Di:
DALLPDPDDDDDDDPQCLVVVLLVLLVVLVVLVCVVVVDDDWQADLLDLVLLVVLLVLLVLLLVLLVQLLVLVVLLQVLCVVVPNPLVPDDPVSLVSNLVSLLSSLLSLLRSSSSLSVSCRNLVNDPVNLQVLLCVVCVVPDPDGRRGLQSLLVSLLVVLVPPDDDPDDWHQSDDPPPPVSCLRNVFQRTDDPSVSVSLVVLSVVLSVLSVVLSVLSQSDPPDPDRDGRPSVSNSSSSSSSSSSSSSSRVVRNHDSVSSSSSNVSSSVVSVVCSVPVD

Solvent-accessible surface area (backbone atoms only — not comparable to full-atom values): 15081 Å² total; per-residue (Å²): 141,57,61,87,72,57,81,75,77,79,80,88,73,66,88,60,44,53,53,62,50,52,55,54,53,40,48,63,48,45,62,55,46,30,69,75,74,66,52,79,71,70,56,46,60,70,74,41,56,68,50,33,51,52,54,45,47,40,54,47,50,26,49,48,28,52,47,54,17,51,53,24,49,50,53,36,48,57,59,36,55,78,52,75,64,43,69,92,72,52,50,76,66,57,48,52,48,37,53,50,25,43,31,46,24,41,49,23,52,29,52,20,48,47,35,47,49,49,48,26,47,32,66,67,54,51,74,65,54,50,27,49,49,54,22,61,73,37,51,92,82,39,92,63,70,37,77,31,48,56,42,40,23,54,51,9,35,50,66,66,47,69,84,76,68,70,95,61,78,63,39,73,74,62,69,88,87,47,66,82,49,50,78,54,31,51,32,63,49,52,48,33,76,68,48,51,56,47,47,53,55,48,50,46,55,24,52,50,30,45,48,51,25,48,64,42,48,55,72,46,94,90,54,91,70,89,58,84,44,56,59,68,63,30,49,50,26,49,47,52,20,48,29,40,44,35,8,47,43,37,76,36,56,35,48,51,68,46,51,43,52,46,36,52,38,42,49,56,50,50,53,48,27,72,75,66,77,100

Radius of gyration: 19.21 Å; Cα contacts (8 Å, |Δi|>4): 341; chains: 1; bounding box: 46×44×54 Å

pLDDT: mean 92.17, std 8.86, range [55.56, 98.88]

Mean predicted aligned error: 4.5 Å